Protein AF-A0A7G5BSY9-F1 (afdb_monomer)

Radius of gyration: 23.03 Å; Cα contacts (8 Å, |Δi|>4): 124; chains: 1; bounding box: 52×40×64 Å

Organism: NCBI:txid2598458

Structure (mmCIF, N/CA/C/O backbone):
data_AF-A0A7G5BSY9-F1
#
_entry.id   AF-A0A7G5BSY9-F1
#
loop_
_atom_site.group_PDB
_atom_site.id
_atom_site.type_symbol
_atom_site.label_atom_id
_atom_site.label_alt_id
_atom_site.label_comp_id
_atom_site.label_asym_id
_atom_site.label_entity_id
_atom_site.label_seq_id
_atom_site.pdbx_PDB_ins_code
_atom_site.Cartn_x
_atom_site.Cartn_y
_atom_site.Cartn_z
_atom_site.occupancy
_atom_site.B_iso_or_equiv
_atom_site.auth_seq_id
_atom_site.auth_comp_id
_atom_site.auth_asym_id
_atom_site.auth_atom_id
_atom_site.pdbx_PDB_model_num
ATOM 1 N N . MET A 1 1 ? -17.254 -11.087 19.917 1.00 84.56 1 MET A N 1
ATOM 2 C CA . MET A 1 1 ? -16.783 -9.689 20.040 1.00 84.56 1 MET A CA 1
ATOM 3 C C . MET A 1 1 ? -15.833 -9.320 18.902 1.00 84.56 1 MET A C 1
ATOM 5 O O . MET A 1 1 ? -16.217 -8.498 18.084 1.00 84.56 1 MET A O 1
ATOM 9 N N . ILE A 1 2 ? -14.676 -9.985 18.767 1.00 85.56 2 ILE A N 1
ATOM 10 C CA . ILE A 1 2 ? -13.695 -9.737 17.684 1.00 85.56 2 ILE A CA 1
ATOM 11 C C . ILE A 1 2 ? -14.328 -9.803 16.283 1.00 85.56 2 ILE A C 1
ATOM 13 O O . ILE A 1 2 ? -14.085 -8.939 15.451 1.00 85.56 2 ILE A O 1
ATOM 17 N N . SER A 1 3 ? -15.201 -10.782 16.027 1.00 85.69 3 SER A N 1
ATOM 18 C CA . SER A 1 3 ? -15.932 -10.899 14.755 1.00 85.69 3 SER A CA 1
ATOM 19 C C . SER A 1 3 ? -16.810 -9.682 14.439 1.00 85.69 3 SER A C 1
ATOM 21 O O . SER A 1 3 ? -16.845 -9.244 13.293 1.00 85.69 3 SER A O 1
ATOM 23 N N . LYS A 1 4 ? -17.477 -9.102 15.449 1.00 87.38 4 LYS A N 1
ATOM 24 C CA . LYS A 1 4 ? -18.284 -7.880 15.294 1.00 87.38 4 LYS A CA 1
ATOM 25 C C . LYS A 1 4 ? -17.398 -6.677 14.968 1.00 87.38 4 LYS A C 1
ATOM 27 O O . LYS A 1 4 ? -17.727 -5.906 14.078 1.00 87.38 4 LYS A O 1
ATOM 32 N N . ILE A 1 5 ? -16.256 -6.556 15.647 1.00 88.50 5 ILE A N 1
ATOM 33 C CA . ILE A 1 5 ? -15.259 -5.501 15.402 1.00 88.50 5 ILE A CA 1
ATOM 34 C C . ILE A 1 5 ? -14.701 -5.609 13.976 1.00 88.50 5 ILE A C 1
ATOM 36 O O . ILE A 1 5 ? -14.699 -4.627 13.243 1.00 88.50 5 ILE A O 1
ATOM 40 N N . LEU A 1 6 ? -14.305 -6.811 13.547 1.00 87.31 6 LEU A N 1
ATOM 41 C CA . LEU A 1 6 ? -13.844 -7.069 12.179 1.00 87.31 6 LEU A CA 1
ATOM 42 C C . LEU A 1 6 ? -14.922 -6.752 11.135 1.00 87.31 6 LEU A C 1
ATOM 44 O O . LEU A 1 6 ? -14.617 -6.180 10.089 1.00 87.31 6 LEU A O 1
ATOM 48 N N . TYR A 1 7 ? -16.177 -7.113 11.412 1.00 88.75 7 TYR A N 1
ATOM 49 C CA . TYR A 1 7 ? -17.300 -6.814 10.528 1.00 88.75 7 TYR A CA 1
ATOM 50 C C . TYR A 1 7 ? -17.521 -5.304 10.387 1.00 88.75 7 TYR A C 1
ATOM 52 O O . TYR A 1 7 ? -17.595 -4.806 9.264 1.00 88.75 7 TYR A O 1
ATOM 60 N N . PHE A 1 8 ? -17.564 -4.576 11.506 1.00 90.06 8 PHE A N 1
ATOM 61 C CA . PHE A 1 8 ? -17.674 -3.118 11.510 1.00 90.06 8 PHE A CA 1
ATOM 62 C C . PHE A 1 8 ? -16.514 -2.477 10.749 1.00 90.06 8 PHE A C 1
ATOM 64 O O . PHE A 1 8 ? -16.745 -1.692 9.832 1.00 90.06 8 PHE A O 1
ATOM 71 N N . TYR A 1 9 ? -15.277 -2.885 11.044 1.00 89.06 9 TYR A N 1
ATOM 72 C CA . TYR A 1 9 ? -14.097 -2.377 10.355 1.00 89.06 9 TYR A CA 1
ATOM 73 C C . TYR A 1 9 ? -14.224 -2.553 8.838 1.00 89.06 9 TYR A C 1
ATOM 75 O O . TYR A 1 9 ? -14.090 -1.593 8.085 1.00 89.06 9 TYR A O 1
ATOM 83 N N . ARG A 1 10 ? -14.550 -3.764 8.370 1.00 83.88 10 ARG A N 1
ATOM 84 C CA . ARG A 1 10 ? -14.678 -4.052 6.934 1.00 83.88 10 ARG A CA 1
ATOM 85 C C . ARG A 1 10 ? -15.789 -3.237 6.271 1.00 83.88 10 ARG A C 1
ATOM 87 O O . ARG A 1 10 ? -15.640 -2.833 5.119 1.00 83.88 10 ARG A O 1
ATOM 94 N N . LYS A 1 11 ? -16.904 -3.034 6.973 1.00 86.88 11 LYS A N 1
ATOM 95 C CA . LYS A 1 11 ? -18.103 -2.395 6.425 1.00 86.88 11 LYS A CA 1
ATOM 96 C C . LYS A 1 11 ? -18.041 -0.871 6.446 1.00 86.88 11 LYS A C 1
ATOM 98 O O . LYS A 1 11 ? -18.575 -0.268 5.522 1.00 86.88 11 LYS A O 1
ATOM 103 N N . GLU A 1 12 ? -17.405 -0.280 7.455 1.00 86.94 12 GLU A N 1
ATOM 104 C CA . GLU A 1 12 ? -17.467 1.160 7.739 1.00 86.94 12 GLU A CA 1
ATOM 105 C C . GLU A 1 12 ? -16.099 1.853 7.653 1.00 86.94 12 GLU A C 1
ATOM 107 O O . GLU A 1 12 ? -16.016 2.959 7.129 1.00 86.94 12 GLU A O 1
ATOM 112 N N . LEU A 1 13 ? -15.016 1.214 8.1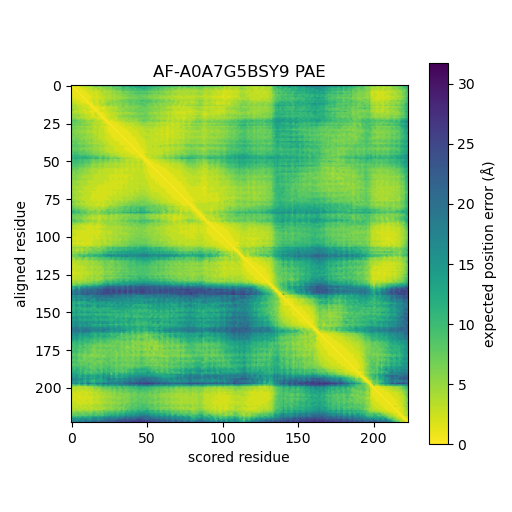16 1.00 88.38 13 LEU A N 1
ATOM 113 C CA . LEU A 1 13 ? -13.681 1.834 8.223 1.00 88.38 13 LEU A CA 1
ATOM 114 C C . LEU A 1 13 ? -12.670 1.357 7.171 1.00 88.38 13 LEU A C 1
ATOM 116 O O . LEU A 1 13 ? -11.567 1.898 7.073 1.00 88.38 13 LEU A O 1
ATOM 120 N N . GLY A 1 14 ? -13.010 0.347 6.374 1.00 84.50 14 GLY A N 1
ATOM 121 C CA . GLY A 1 14 ? -12.130 -0.176 5.335 1.00 84.50 14 GLY A CA 1
ATOM 122 C C . GLY A 1 14 ? -11.804 0.894 4.292 1.00 84.50 14 GLY A C 1
ATOM 123 O O . GLY A 1 14 ? -12.700 1.586 3.803 1.00 84.50 14 GLY A O 1
ATOM 124 N N . ASN A 1 15 ? -10.531 0.996 3.905 1.00 85.00 15 ASN A N 1
ATOM 125 C CA . ASN A 1 15 ? -10.075 1.930 2.868 1.00 85.00 15 ASN A CA 1
ATOM 126 C C . ASN A 1 15 ? -10.836 1.716 1.551 1.00 85.00 15 ASN A C 1
ATOM 128 O O . ASN A 1 15 ? -11.245 2.680 0.897 1.00 85.00 15 ASN A O 1
ATOM 132 N N . TYR A 1 16 ? -11.144 0.460 1.220 1.00 81.94 16 TYR A N 1
ATOM 133 C CA . TYR A 1 16 ? -12.024 0.134 0.110 1.00 81.94 16 TYR A CA 1
ATOM 134 C C . TYR A 1 16 ? -13.394 0.787 0.220 1.00 81.94 16 TYR A C 1
ATOM 136 O O . TYR A 1 16 ? -13.854 1.413 -0.732 1.00 81.94 16 TYR A O 1
ATOM 144 N N . LYS A 1 17 ? -14.064 0.686 1.370 1.00 85.12 17 LYS A N 1
ATOM 145 C CA . LYS A 1 17 ? -15.385 1.296 1.526 1.00 85.12 17 LYS A CA 1
ATOM 146 C C . LYS A 1 17 ? -15.297 2.818 1.451 1.00 85.12 17 LYS A C 1
ATOM 148 O O . LYS A 1 17 ? -16.087 3.432 0.735 1.00 85.12 17 LYS A O 1
ATOM 153 N N . LEU A 1 18 ? -14.347 3.412 2.166 1.00 86.31 18 LEU A N 1
ATOM 154 C CA . LEU A 1 18 ? -14.247 4.860 2.307 1.00 86.31 18 LEU A CA 1
ATOM 155 C C . LEU A 1 18 ? -13.852 5.542 0.988 1.00 86.31 18 LEU A C 1
ATOM 157 O O . LEU A 1 18 ? -14.461 6.558 0.631 1.00 86.31 18 LEU A O 1
ATOM 161 N N . VAL A 1 19 ? -12.909 4.949 0.246 1.00 87.69 19 VAL A N 1
ATOM 162 C CA . VAL A 1 19 ? -12.271 5.560 -0.930 1.00 87.69 19 VAL A CA 1
ATOM 163 C C . VAL A 1 19 ? -12.415 4.702 -2.188 1.00 87.69 19 VAL A C 1
ATOM 165 O O . VAL A 1 19 ? -13.075 5.137 -3.134 1.00 87.69 19 VAL A O 1
ATOM 168 N N . PHE A 1 20 ? -11.854 3.485 -2.229 1.00 83.12 20 PHE A N 1
ATOM 169 C CA . PHE A 1 20 ? -11.723 2.744 -3.501 1.00 83.12 20 PHE A CA 1
ATOM 170 C C . PHE A 1 20 ? -13.060 2.359 -4.148 1.00 83.12 20 PHE A C 1
ATOM 172 O O . PHE A 1 20 ? -13.183 2.350 -5.372 1.00 83.12 20 PHE A O 1
ATOM 179 N N . SER A 1 21 ? -14.104 2.134 -3.350 1.00 84.19 21 SER A N 1
ATOM 180 C CA . SER A 1 21 ? -15.453 1.835 -3.835 1.00 84.19 21 SER A CA 1
ATOM 181 C C . SER A 1 21 ? -16.062 2.977 -4.657 1.00 84.19 21 SER A C 1
ATOM 183 O O . SER A 1 21 ? -16.960 2.726 -5.460 1.00 84.19 21 SER A O 1
ATOM 185 N N . LYS A 1 22 ? -15.544 4.203 -4.498 1.00 87.81 22 LYS A N 1
ATOM 186 C CA . LYS A 1 22 ? -15.994 5.425 -5.175 1.00 87.81 22 LYS A CA 1
ATOM 187 C C . LYS A 1 22 ? -15.101 5.830 -6.357 1.00 87.81 22 LYS A C 1
ATOM 189 O O . LYS A 1 22 ? -15.502 6.687 -7.137 1.00 87.81 22 LYS A O 1
ATOM 194 N N . ILE A 1 23 ? -13.930 5.204 -6.530 1.00 87.12 23 ILE A N 1
ATOM 195 C CA . ILE A 1 23 ? -13.005 5.430 -7.664 1.00 87.12 23 ILE A CA 1
ATOM 196 C C . ILE A 1 23 ? -12.848 4.214 -8.581 1.00 87.12 23 ILE A C 1
ATOM 198 O O . ILE A 1 23 ? -11.869 4.131 -9.315 1.00 87.12 23 ILE A O 1
ATOM 202 N N . LYS A 1 24 ? -13.805 3.277 -8.583 1.00 82.69 24 LYS A N 1
ATOM 203 C CA . LYS A 1 24 ? -13.698 2.004 -9.324 1.00 82.69 24 LYS A CA 1
ATOM 204 C C . LYS A 1 24 ? -13.258 2.165 -10.786 1.00 82.69 24 LYS A C 1
ATOM 206 O O . LYS A 1 24 ? -12.380 1.435 -11.229 1.00 82.69 24 LYS A O 1
ATOM 211 N N . TYR A 1 25 ? -13.820 3.134 -11.511 1.00 85.19 25 TYR A N 1
ATOM 212 C CA . TYR A 1 25 ? -13.476 3.376 -12.918 1.00 85.19 25 TYR A CA 1
ATOM 213 C C . TYR A 1 25 ? -12.059 3.921 -13.103 1.00 85.19 25 TYR A C 1
ATOM 215 O O . TYR A 1 25 ? -11.310 3.403 -13.920 1.00 85.19 25 TYR A O 1
ATOM 223 N N . TRP A 1 26 ? -11.669 4.922 -12.309 1.00 85.81 26 TRP A N 1
ATOM 224 C CA . TRP A 1 26 ? -10.308 5.472 -12.324 1.00 85.81 26 TRP A CA 1
ATOM 225 C C . TRP A 1 26 ? -9.274 4.409 -11.964 1.00 85.81 26 TRP A C 1
ATOM 227 O O . TRP A 1 26 ? -8.196 4.357 -12.544 1.00 85.81 26 TRP A O 1
ATOM 237 N N . TRP A 1 27 ? -9.641 3.526 -11.041 1.00 78.94 27 TRP A N 1
ATOM 238 C CA . TRP A 1 27 ? -8.820 2.407 -10.624 1.00 78.94 27 TRP A CA 1
ATOM 239 C C . TRP A 1 27 ? -8.644 1.354 -11.728 1.00 78.94 27 TRP A 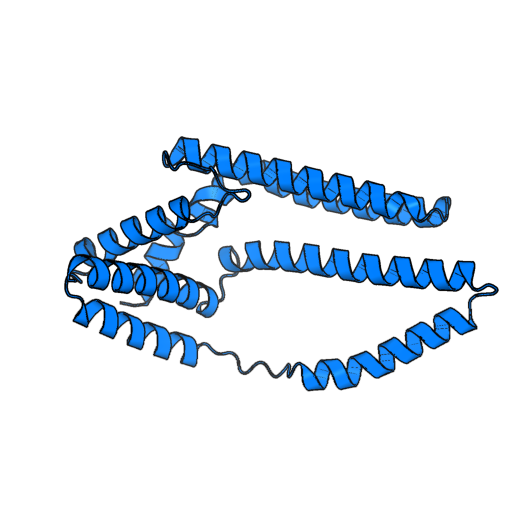C 1
ATOM 241 O O . TRP A 1 27 ? -7.528 0.936 -12.021 1.00 78.94 27 TRP A O 1
ATOM 251 N N . PHE A 1 28 ? -9.734 0.943 -12.380 1.00 82.06 28 PHE A N 1
ATOM 252 C CA . PHE A 1 28 ? -9.656 0.008 -13.502 1.00 82.06 28 PHE A CA 1
ATOM 253 C C . PHE A 1 28 ? -8.891 0.611 -14.686 1.00 82.06 28 PHE A C 1
ATOM 255 O O . PHE A 1 28 ? -8.059 -0.060 -15.290 1.00 82.06 28 PHE A O 1
ATOM 262 N N . SER A 1 29 ? -9.112 1.901 -14.959 1.00 85.88 29 SER A N 1
ATOM 263 C CA . SER A 1 29 ? -8.367 2.651 -15.969 1.00 85.88 29 SER A CA 1
ATOM 264 C C . SER A 1 29 ? -6.873 2.677 -15.670 1.00 85.88 29 SER A C 1
ATOM 266 O O . SER A 1 29 ? -6.089 2.532 -16.596 1.00 85.88 29 SER A O 1
ATOM 268 N N . PHE A 1 30 ? -6.475 2.836 -14.405 1.00 86.50 30 PHE A N 1
ATOM 269 C CA . PHE A 1 30 ? -5.070 2.781 -14.013 1.00 86.50 30 PHE A CA 1
ATOM 270 C C . PHE A 1 30 ? -4.442 1.425 -14.323 1.00 86.50 30 PHE A C 1
ATOM 272 O O . PHE A 1 30 ? -3.413 1.378 -14.982 1.00 86.50 30 PHE A O 1
ATOM 279 N N . ILE A 1 31 ? -5.087 0.326 -13.916 1.00 83.94 31 ILE A N 1
ATOM 280 C CA . ILE A 1 31 ? -4.573 -1.026 -14.186 1.00 83.94 31 ILE A CA 1
ATOM 281 C C . ILE A 1 31 ? -4.445 -1.264 -15.692 1.00 83.94 31 ILE A C 1
ATOM 283 O O . ILE A 1 31 ? -3.410 -1.741 -16.153 1.00 83.94 31 ILE A O 1
ATOM 287 N N . LEU A 1 32 ? -5.489 -0.932 -16.456 1.00 85.50 32 LEU A N 1
ATOM 288 C CA . LEU A 1 32 ? -5.497 -1.140 -17.900 1.00 85.50 32 LEU A CA 1
ATOM 289 C C . LEU A 1 32 ? -4.409 -0.311 -18.586 1.00 85.50 32 LEU A C 1
ATOM 291 O O . LEU A 1 32 ? -3.679 -0.831 -19.424 1.00 85.50 32 LEU A O 1
ATOM 295 N N . PHE A 1 33 ? -4.277 0.959 -18.209 1.00 88.44 33 PHE A N 1
ATOM 296 C CA . PHE A 1 33 ? -3.290 1.856 -18.792 1.00 88.44 33 PHE A CA 1
ATOM 297 C C . PHE A 1 33 ? -1.863 1.442 -18.420 1.00 88.44 33 PHE A C 1
ATOM 299 O O . PHE A 1 33 ? -1.026 1.339 -19.307 1.00 88.44 33 PHE A O 1
ATOM 306 N N . SER A 1 34 ? -1.614 1.065 -17.161 1.00 85.62 34 SER A N 1
ATOM 307 C CA . SER A 1 34 ? -0.331 0.495 -16.730 1.00 85.62 34 SER A CA 1
ATOM 308 C C . SER A 1 34 ? 0.036 -0.770 -17.517 1.00 85.62 34 SER A C 1
ATOM 310 O O . SER A 1 34 ? 1.198 -0.966 -17.854 1.00 85.62 34 SER A O 1
ATOM 312 N N . LEU A 1 35 ? -0.937 -1.629 -17.848 1.00 84.56 35 LEU A N 1
ATOM 313 C CA . LEU A 1 35 ? -0.695 -2.828 -18.657 1.00 84.56 35 LEU A CA 1
ATOM 314 C C . LEU A 1 35 ? -0.342 -2.468 -20.105 1.00 84.56 35 LEU A C 1
ATOM 316 O O . LEU A 1 35 ? 0.620 -3.005 -20.651 1.00 84.56 35 LEU A O 1
ATOM 320 N N . VAL A 1 3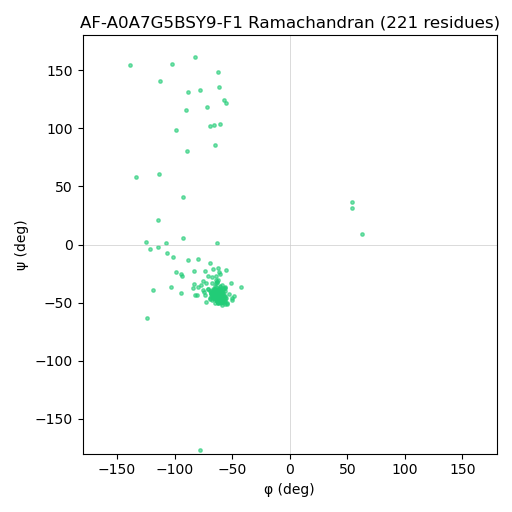6 ? -1.087 -1.541 -20.714 1.00 88.06 36 VAL A N 1
ATOM 321 C CA . VAL A 1 36 ? -0.824 -1.057 -22.079 1.00 88.06 36 VAL A CA 1
ATOM 322 C C . VAL A 1 36 ? 0.548 -0.395 -22.173 1.00 88.06 36 VAL A C 1
ATOM 324 O O . VAL A 1 36 ? 1.295 -0.685 -23.103 1.00 88.06 36 VAL A O 1
ATOM 327 N N . GLU A 1 37 ? 0.912 0.442 -21.203 1.00 88.00 37 GLU A N 1
ATOM 328 C CA . GLU A 1 37 ? 2.245 1.041 -21.124 1.00 88.00 37 GLU A CA 1
ATOM 329 C C . GLU A 1 37 ? 3.341 -0.011 -21.037 1.00 88.00 37 GLU A C 1
ATOM 331 O O . GLU A 1 37 ? 4.371 0.127 -21.690 1.00 88.00 37 GLU A O 1
ATOM 336 N N . TRP A 1 38 ? 3.117 -1.075 -20.266 1.00 83.38 38 TRP A N 1
ATOM 337 C CA . TRP A 1 38 ? 4.096 -2.142 -20.103 1.00 83.38 38 TRP A CA 1
ATOM 338 C C . TRP A 1 38 ? 4.310 -2.921 -21.402 1.00 83.38 38 TRP A C 1
ATOM 340 O O . TRP A 1 38 ? 5.444 -3.147 -21.818 1.00 83.38 38 TRP A O 1
ATOM 350 N N . VAL A 1 39 ? 3.223 -3.287 -22.084 1.00 85.12 39 VAL A N 1
ATOM 351 C CA . VAL A 1 39 ? 3.290 -3.970 -23.384 1.00 85.12 39 VAL A CA 1
ATOM 352 C C . VAL A 1 39 ? 3.924 -3.063 -24.440 1.00 85.12 39 VAL A C 1
ATOM 354 O O . VAL A 1 39 ? 4.825 -3.493 -25.160 1.00 85.12 39 VAL A O 1
ATOM 357 N N . GLY A 1 40 ? 3.510 -1.794 -24.496 1.00 87.06 40 GLY A N 1
ATOM 358 C CA . GLY A 1 40 ? 4.078 -0.802 -25.406 1.00 87.06 40 GLY A CA 1
ATOM 359 C C . GLY A 1 40 ? 5.564 -0.564 -25.150 1.00 87.06 40 GLY A C 1
ATOM 360 O O . GLY A 1 40 ? 6.343 -0.456 -26.093 1.00 87.06 40 GLY A O 1
ATOM 361 N N . PHE A 1 41 ? 5.980 -0.558 -23.884 1.00 86.38 41 PHE A N 1
ATOM 362 C CA . PHE A 1 41 ? 7.381 -0.457 -23.504 1.00 86.38 41 PHE A CA 1
ATOM 363 C C . PHE A 1 41 ? 8.205 -1.640 -24.010 1.00 86.38 41 PHE A C 1
ATOM 365 O O . PHE A 1 41 ? 9.239 -1.423 -24.636 1.00 86.38 41 PHE A O 1
ATOM 372 N N . MET A 1 42 ? 7.755 -2.875 -23.764 1.00 83.38 42 MET A N 1
ATOM 373 C CA . MET A 1 42 ? 8.483 -4.071 -24.202 1.00 83.38 42 MET A CA 1
ATOM 374 C C . MET A 1 42 ? 8.653 -4.080 -25.723 1.00 83.38 42 MET A C 1
ATOM 376 O O . MET A 1 42 ? 9.755 -4.315 -26.214 1.00 83.38 42 MET A O 1
ATOM 380 N N . TYR A 1 43 ? 7.597 -3.713 -26.453 1.00 86.56 43 TYR A N 1
ATOM 381 C CA . TYR A 1 43 ? 7.638 -3.571 -27.907 1.00 86.56 43 TYR A CA 1
ATOM 382 C C . TYR A 1 43 ? 8.637 -2.495 -28.370 1.00 86.56 43 TYR A C 1
ATOM 384 O O . TYR A 1 43 ? 9.457 -2.735 -29.256 1.00 86.56 43 TYR A O 1
ATOM 392 N N . LEU A 1 44 ? 8.615 -1.305 -27.757 1.00 86.12 44 LEU A N 1
ATOM 393 C CA . LEU A 1 44 ? 9.542 -0.220 -28.100 1.00 86.12 44 LEU A CA 1
ATOM 394 C C . LEU A 1 44 ? 10.994 -0.565 -27.763 1.00 86.12 44 LEU A C 1
ATOM 396 O O . LEU A 1 44 ? 11.896 -0.199 -28.521 1.00 86.12 44 LEU A O 1
ATOM 400 N N . LEU A 1 45 ? 11.232 -1.254 -26.646 1.00 84.06 45 LEU A N 1
ATOM 401 C CA . LEU A 1 45 ? 12.564 -1.691 -26.240 1.00 84.06 45 LEU A CA 1
ATOM 402 C C . LEU A 1 45 ? 13.140 -2.703 -27.234 1.00 84.06 45 LEU A C 1
ATOM 404 O O . LEU A 1 45 ? 14.314 -2.593 -27.581 1.00 84.06 45 LEU A O 1
ATOM 408 N N . GLU A 1 46 ? 12.326 -3.650 -27.700 1.00 82.69 46 GLU A N 1
ATOM 409 C CA . GLU A 1 46 ? 12.717 -4.635 -28.710 1.00 82.69 46 GLU A CA 1
ATOM 410 C C . GLU A 1 46 ? 13.028 -3.966 -30.054 1.00 82.69 46 GLU A C 1
ATOM 412 O O . GLU A 1 46 ? 14.082 -4.214 -30.635 1.00 82.69 46 GLU A O 1
ATOM 417 N N . TYR A 1 47 ? 12.168 -3.051 -30.509 1.00 86.44 47 TYR A N 1
ATOM 418 C CA . TYR A 1 47 ? 12.310 -2.416 -31.821 1.00 86.44 47 TYR A CA 1
ATOM 419 C C . TYR A 1 47 ? 13.449 -1.386 -31.892 1.00 86.44 47 TYR A C 1
ATOM 421 O O . TYR A 1 47 ? 14.194 -1.332 -32.867 1.00 86.44 47 TYR A O 1
ATOM 429 N N . THR A 1 48 ? 13.585 -0.533 -30.874 1.00 86.62 48 THR A N 1
ATOM 430 C CA . THR A 1 48 ? 14.548 0.586 -30.899 1.00 86.62 48 THR A CA 1
ATOM 431 C C . THR A 1 48 ? 15.845 0.279 -30.166 1.00 86.62 48 THR A C 1
ATOM 433 O O . THR A 1 48 ? 16.860 0.940 -30.381 1.00 86.62 48 THR A O 1
ATOM 436 N N . GLY A 1 49 ? 15.807 -0.658 -29.219 1.00 82.06 49 GLY A N 1
ATOM 437 C CA . GLY A 1 49 ? 16.905 -0.910 -28.304 1.00 82.06 49 GLY A CA 1
ATOM 438 C C . GLY A 1 49 ? 17.262 0.257 -27.373 1.00 82.06 49 GLY A C 1
ATOM 439 O O . GLY A 1 49 ? 18.287 0.162 -26.693 1.00 82.06 49 GLY A O 1
ATOM 440 N N . ASN A 1 50 ? 16.473 1.334 -27.320 1.00 85.12 50 ASN A N 1
ATOM 441 C CA . ASN A 1 50 ? 16.808 2.532 -26.556 1.00 85.12 50 ASN A CA 1
ATOM 442 C C . ASN A 1 50 ? 16.261 2.456 -25.123 1.00 85.12 50 ASN A C 1
ATOM 444 O O . ASN A 1 50 ? 15.055 2.474 -24.887 1.00 85.12 50 ASN A O 1
ATOM 448 N N . ILE A 1 51 ? 17.160 2.432 -24.141 1.00 81.44 51 ILE A N 1
ATOM 449 C CA . ILE A 1 51 ? 16.793 2.374 -22.721 1.00 81.44 51 ILE A CA 1
ATOM 450 C C . ILE A 1 51 ? 16.136 3.659 -22.201 1.00 81.44 51 ILE A C 1
ATOM 452 O O . ILE A 1 51 ? 15.496 3.621 -21.156 1.00 81.44 51 ILE A O 1
ATOM 456 N N . MET A 1 52 ? 16.237 4.789 -22.911 1.00 84.75 52 MET A N 1
ATOM 457 C CA . MET A 1 52 ? 15.636 6.059 -22.479 1.00 84.75 52 MET A CA 1
ATOM 458 C C . MET A 1 52 ? 14.109 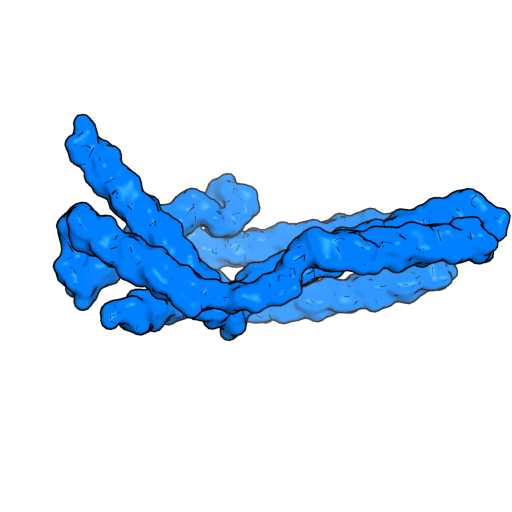5.974 -22.337 1.00 84.75 52 MET A C 1
ATOM 460 O O . MET A 1 52 ? 13.528 6.690 -21.522 1.00 84.75 52 MET A O 1
ATOM 464 N N . TYR A 1 53 ? 13.457 5.051 -23.053 1.00 85.31 53 TYR A N 1
ATOM 465 C CA . TYR A 1 53 ? 12.022 4.794 -22.906 1.00 85.31 53 TYR A CA 1
ATOM 466 C C . TYR A 1 53 ? 11.634 4.314 -21.497 1.00 85.31 53 TYR A C 1
ATOM 468 O O . TYR A 1 53 ? 10.505 4.556 -21.075 1.00 85.31 53 TYR A O 1
ATOM 476 N N . LEU A 1 54 ? 12.567 3.733 -20.728 1.00 79.94 54 LEU A N 1
ATOM 477 C CA . LEU A 1 54 ? 12.351 3.374 -19.321 1.00 79.94 54 LEU A CA 1
ATOM 478 C C . LEU A 1 54 ? 11.983 4.594 -18.475 1.00 79.94 54 LEU A C 1
ATOM 480 O O . LEU A 1 54 ? 11.056 4.538 -17.668 1.00 79.94 54 LEU A O 1
ATOM 484 N N . PHE A 1 55 ? 12.678 5.714 -18.683 1.00 83.81 55 PHE A N 1
ATOM 485 C CA . PHE A 1 55 ? 12.406 6.950 -17.953 1.00 83.81 55 PHE A CA 1
ATOM 486 C C . PHE A 1 55 ? 11.040 7.522 -18.319 1.00 83.81 55 PHE A C 1
ATOM 488 O O . PHE A 1 55 ? 10.322 7.985 -17.439 1.00 83.81 55 PHE A O 1
ATOM 495 N N . ILE A 1 56 ? 10.654 7.439 -19.594 1.00 88.81 56 ILE A N 1
ATOM 496 C CA . ILE A 1 56 ? 9.342 7.903 -20.060 1.00 88.81 56 ILE A CA 1
ATOM 497 C C . ILE A 1 56 ? 8.230 7.098 -19.381 1.00 88.81 56 ILE A C 1
ATOM 499 O O . ILE A 1 56 ? 7.338 7.687 -18.777 1.00 88.81 56 ILE A O 1
ATOM 503 N N . VAL A 1 57 ? 8.316 5.766 -19.403 1.00 87.25 57 VAL A N 1
ATOM 504 C CA . VAL A 1 57 ? 7.337 4.880 -18.746 1.00 87.25 57 VAL A CA 1
ATOM 505 C C . VAL A 1 57 ? 7.286 5.140 -17.245 1.00 87.25 57 VAL A C 1
ATOM 507 O O . VAL A 1 57 ? 6.209 5.235 -16.665 1.00 87.25 57 VAL A O 1
ATOM 510 N N . PHE A 1 58 ? 8.442 5.314 -16.606 1.00 84.31 58 PHE A N 1
ATOM 511 C CA . PHE A 1 58 ? 8.509 5.621 -15.183 1.00 84.31 58 PHE A CA 1
ATOM 512 C C . PHE A 1 58 ? 7.828 6.955 -14.837 1.00 84.31 58 PHE A C 1
ATOM 514 O O . PHE A 1 58 ? 7.057 7.023 -13.879 1.00 84.31 58 PHE A O 1
ATOM 521 N N . ILE A 1 59 ? 8.058 8.003 -15.634 1.00 90.62 59 ILE A N 1
ATOM 522 C CA . ILE A 1 59 ? 7.413 9.312 -15.462 1.00 90.62 59 ILE A CA 1
ATOM 523 C C . ILE A 1 59 ? 5.897 9.199 -15.649 1.00 90.62 59 ILE A C 1
ATOM 525 O O . ILE A 1 59 ? 5.142 9.724 -14.827 1.00 90.62 59 ILE A O 1
ATOM 529 N N . LEU A 1 60 ? 5.440 8.497 -16.690 1.00 91.38 60 LEU A N 1
ATOM 530 C CA . LEU A 1 60 ? 4.011 8.294 -16.936 1.00 91.38 60 LEU A CA 1
ATOM 531 C C . LEU A 1 60 ? 3.343 7.515 -15.794 1.00 91.38 60 LEU A C 1
ATOM 533 O O . LEU A 1 60 ? 2.248 7.877 -15.354 1.00 91.38 60 LEU A O 1
ATOM 537 N N . TYR A 1 61 ? 4.030 6.511 -15.248 1.00 87.00 61 TYR A N 1
ATOM 538 C CA . TYR A 1 61 ? 3.555 5.740 -14.104 1.00 87.00 61 TYR A CA 1
ATOM 539 C C . TYR A 1 61 ? 3.431 6.599 -12.834 1.00 87.00 61 TYR A C 1
ATOM 541 O O . TYR A 1 61 ? 2.408 6.556 -12.145 1.00 87.00 61 TYR A O 1
ATOM 549 N N . ILE A 1 62 ? 4.425 7.451 -12.543 1.00 88.31 62 ILE A N 1
ATOM 550 C CA . ILE A 1 62 ? 4.336 8.429 -11.444 1.00 88.31 62 ILE A CA 1
ATOM 551 C C . ILE A 1 62 ? 3.134 9.354 -11.651 1.00 88.31 62 ILE A C 1
ATOM 553 O O . ILE A 1 62 ? 2.359 9.584 -10.720 1.00 88.31 62 ILE A O 1
ATOM 557 N N . PHE A 1 63 ? 2.950 9.864 -12.869 1.00 92.69 63 PHE A N 1
ATOM 558 C CA . PHE A 1 63 ? 1.855 10.775 -13.186 1.00 92.69 63 PHE A CA 1
ATOM 559 C C . PHE A 1 63 ? 0.484 10.133 -12.937 1.00 92.69 63 PHE A C 1
ATOM 561 O O . PHE A 1 63 ? -0.400 10.750 -12.340 1.00 92.69 63 PHE A O 1
ATOM 568 N N . GLN A 1 64 ? 0.317 8.863 -13.297 1.00 90.12 64 GLN A N 1
ATOM 569 C CA . GLN A 1 64 ? -0.900 8.111 -12.997 1.00 90.12 64 GLN A CA 1
ATOM 570 C C . GLN A 1 64 ? -1.156 7.943 -11.499 1.00 90.12 64 GLN A C 1
ATOM 572 O O . GLN A 1 64 ? -2.289 8.143 -11.047 1.00 90.12 64 GLN A O 1
ATOM 577 N N . ILE A 1 65 ? -0.123 7.608 -10.716 1.00 88.44 65 ILE A N 1
ATOM 578 C CA . ILE A 1 65 ? -0.240 7.510 -9.254 1.00 88.44 65 ILE A CA 1
ATOM 579 C C . ILE A 1 65 ? -0.731 8.844 -8.684 1.00 88.44 65 ILE A C 1
ATOM 581 O O . ILE A 1 65 ? -1.649 8.861 -7.859 1.00 88.44 65 ILE A O 1
ATOM 585 N N . LEU A 1 66 ? -0.178 9.965 -9.157 1.00 91.12 66 LEU A N 1
ATOM 586 C CA . LEU A 1 66 ? -0.600 11.303 -8.741 1.00 91.12 66 LEU A CA 1
ATOM 587 C C . LEU A 1 66 ? -2.063 11.587 -9.105 1.00 91.12 66 LEU A C 1
ATOM 589 O O . LEU A 1 66 ? -2.799 12.120 -8.271 1.00 91.12 66 LEU A O 1
ATOM 593 N N . ILE A 1 67 ? -2.522 11.191 -10.298 1.00 91.81 67 ILE A N 1
ATOM 594 C CA . ILE A 1 67 ? -3.930 11.332 -10.704 1.00 91.81 67 ILE A CA 1
ATOM 595 C C . ILE A 1 67 ? -4.850 10.567 -9.746 1.00 91.81 67 ILE A C 1
ATOM 597 O O . ILE A 1 67 ? -5.815 11.144 -9.235 1.00 91.81 67 ILE A O 1
ATOM 601 N N . ILE A 1 68 ? -4.563 9.290 -9.471 1.00 90.50 68 ILE A N 1
ATOM 602 C CA . ILE A 1 68 ? -5.386 8.476 -8.563 1.00 90.50 68 ILE A CA 1
ATOM 603 C C . ILE A 1 68 ? -5.384 9.067 -7.161 1.00 90.50 68 ILE A C 1
ATOM 605 O O . ILE A 1 68 ? -6.443 9.188 -6.547 1.00 90.50 68 ILE A O 1
ATOM 609 N N . ASN A 1 69 ? -4.214 9.464 -6.664 1.00 91.50 69 ASN A N 1
ATOM 610 C CA . ASN A 1 69 ? -4.068 10.068 -5.350 1.00 91.50 69 ASN A CA 1
ATOM 611 C C . ASN A 1 69 ? -4.894 11.358 -5.235 1.00 91.50 69 ASN A C 1
ATOM 613 O O . ASN A 1 69 ? -5.646 11.524 -4.278 1.00 91.50 69 ASN A O 1
ATOM 617 N N . ASN A 1 70 ? -4.860 12.227 -6.246 1.00 92.06 70 ASN A N 1
ATOM 618 C CA . ASN A 1 70 ? -5.671 13.445 -6.272 1.00 92.06 70 ASN A CA 1
ATOM 619 C C . ASN A 1 70 ? -7.176 13.140 -6.293 1.00 92.06 70 ASN A C 1
ATOM 621 O O . ASN A 1 70 ? -7.953 13.798 -5.597 1.00 92.06 70 ASN A O 1
ATOM 625 N N . LYS A 1 71 ? -7.611 12.113 -7.036 1.00 92.56 71 LYS A N 1
ATOM 626 C CA . LYS A 1 71 ? -9.013 11.663 -7.020 1.00 92.56 71 LYS A CA 1
ATOM 627 C C . LYS A 1 71 ? -9.416 11.092 -5.660 1.00 92.56 71 LYS A C 1
ATOM 629 O O . LYS A 1 71 ? -10.514 11.387 -5.187 1.00 92.56 71 LYS A O 1
ATOM 634 N N . ALA A 1 72 ? -8.536 10.327 -5.016 1.00 91.12 72 ALA A N 1
ATOM 635 C CA . ALA A 1 72 ? -8.747 9.810 -3.669 1.00 91.12 72 ALA A CA 1
ATOM 636 C C . ALA A 1 72 ? -8.897 10.953 -2.653 1.00 91.12 72 ALA A C 1
ATOM 638 O O . ALA A 1 72 ? -9.910 11.003 -1.954 1.00 91.12 72 ALA A O 1
ATOM 639 N N . LYS A 1 73 ? -7.980 11.932 -2.653 1.00 92.00 73 LYS A N 1
ATOM 640 C CA . LYS A 1 73 ? -8.068 13.141 -1.812 1.00 92.00 73 LYS A CA 1
ATOM 641 C C . LYS A 1 73 ? -9.377 13.895 -2.021 1.00 92.00 73 LYS A C 1
ATOM 643 O O . LYS A 1 73 ? -10.048 14.248 -1.054 1.00 92.00 73 LYS A O 1
ATOM 648 N N . ALA A 1 74 ? -9.783 14.103 -3.275 1.00 92.00 74 ALA A N 1
ATOM 649 C CA . ALA A 1 74 ? -11.034 14.788 -3.591 1.00 92.00 74 ALA A CA 1
ATOM 650 C C . ALA A 1 74 ? -12.258 14.057 -3.012 1.00 92.00 74 ALA A C 1
ATOM 652 O O . ALA A 1 74 ? -13.179 14.692 -2.502 1.00 92.00 74 ALA A O 1
ATOM 653 N N . ILE A 1 75 ? -12.265 12.722 -3.043 1.00 92.50 75 ILE A N 1
ATOM 654 C CA . ILE A 1 75 ? -13.336 11.897 -2.470 1.00 92.50 75 ILE A CA 1
ATOM 655 C C . ILE A 1 75 ? -13.341 11.920 -0.949 1.00 92.50 75 ILE A C 1
ATOM 657 O O . ILE A 1 75 ? -14.426 11.935 -0.360 1.00 92.50 75 ILE A O 1
ATOM 661 N N . VAL A 1 76 ? -12.164 11.927 -0.329 1.00 91.94 76 VAL A N 1
ATOM 662 C CA . VAL A 1 76 ? -12.029 12.032 1.123 1.00 91.94 76 VAL A CA 1
ATOM 663 C C . VAL A 1 76 ? -12.553 13.389 1.596 1.00 91.94 76 VAL A C 1
ATOM 665 O O . VAL A 1 76 ? -13.456 13.439 2.431 1.00 91.94 76 VAL A O 1
ATOM 668 N N . LYS A 1 77 ? -12.095 14.476 0.966 1.00 92.81 77 LYS A N 1
ATOM 669 C CA . LYS A 1 77 ? -12.548 15.839 1.264 1.00 92.81 77 LYS A CA 1
ATOM 670 C C . LYS A 1 77 ? -14.050 16.010 1.025 1.00 92.81 77 LYS A C 1
ATOM 672 O O . LYS A 1 77 ? -14.750 16.510 1.893 1.00 92.81 77 LYS A O 1
ATOM 677 N N . LYS A 1 78 ? -14.578 15.543 -0.112 1.00 93.31 78 LYS A N 1
ATOM 678 C CA . LYS A 1 78 ? -15.999 15.718 -0.465 1.00 93.31 78 LYS A CA 1
ATOM 679 C C . LYS A 1 78 ? -16.958 14.945 0.444 1.00 93.31 78 LYS A C 1
ATOM 681 O O . LYS A 1 78 ? -18.022 15.457 0.759 1.00 93.31 78 LYS A O 1
ATOM 686 N N . ASN A 1 79 ? -16.629 13.704 0.811 1.00 91.81 79 ASN A N 1
ATOM 687 C CA . ASN A 1 79 ? -17.578 12.845 1.533 1.00 91.81 79 ASN A CA 1
ATOM 688 C C . ASN A 1 79 ? -17.429 12.896 3.050 1.00 91.81 79 ASN A C 1
ATOM 690 O O . ASN A 1 79 ? -18.384 12.572 3.748 1.00 91.81 79 ASN A O 1
ATOM 694 N N . PHE A 1 80 ? -16.238 13.225 3.547 1.00 89.38 80 PHE A N 1
ATOM 695 C CA . PHE A 1 80 ? -15.940 13.179 4.977 1.00 89.38 80 PHE A CA 1
ATOM 696 C C . PHE A 1 80 ? -15.487 14.532 5.531 1.00 89.38 80 PHE A C 1
ATOM 698 O O . PHE A 1 80 ? -15.286 14.641 6.733 1.00 89.38 80 PHE A O 1
ATOM 705 N N . ASN A 1 81 ? -15.342 15.555 4.679 1.00 90.88 81 ASN A N 1
ATOM 706 C CA . ASN A 1 81 ? -14.879 16.892 5.057 1.00 90.88 81 ASN A CA 1
ATOM 707 C C . ASN A 1 81 ? -13.531 16.891 5.807 1.00 90.88 81 ASN A C 1
ATOM 709 O O . ASN A 1 81 ? -13.281 17.736 6.660 1.00 90.88 81 ASN A O 1
ATOM 713 N N . ILE A 1 82 ? -12.665 15.921 5.495 1.00 89.56 82 ILE A N 1
ATOM 714 C CA . ILE A 1 82 ? -11.345 15.780 6.117 1.00 89.56 82 ILE A CA 1
ATOM 715 C C . ILE A 1 82 ? -10.343 16.621 5.308 1.00 89.56 82 ILE A C 1
ATOM 717 O O . ILE A 1 82 ? -10.324 16.497 4.075 1.00 89.56 82 ILE A O 1
ATOM 721 N N . PRO A 1 83 ? -9.508 17.457 5.954 1.00 87.94 83 PRO A N 1
ATOM 722 C CA . PRO A 1 83 ? -8.422 18.166 5.279 1.00 87.94 83 PRO A CA 1
ATOM 723 C C . PRO A 1 83 ? -7.408 17.175 4.685 1.00 87.94 83 PRO A C 1
ATOM 725 O O . PRO A 1 83 ? -7.242 16.056 5.172 1.00 87.94 83 PRO A O 1
ATOM 728 N N . GLN A 1 84 ? -6.781 17.541 3.568 1.00 88.44 84 GLN A N 1
ATOM 729 C CA . GLN A 1 84 ? -5.933 16.646 2.765 1.00 88.44 84 GLN A CA 1
ATOM 730 C C . GLN A 1 84 ? -4.626 17.350 2.402 1.00 88.44 84 GLN A C 1
ATOM 732 O O . GLN A 1 84 ? -4.299 17.515 1.225 1.00 88.44 84 GLN A O 1
ATOM 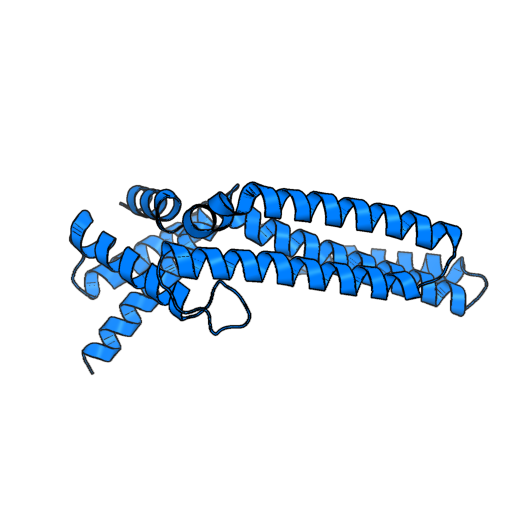737 N N . ASP A 1 85 ? -3.910 17.774 3.438 1.00 84.38 85 ASP A N 1
ATOM 738 C CA . ASP A 1 85 ? -2.740 18.648 3.312 1.00 84.38 85 ASP A CA 1
ATOM 739 C C . ASP A 1 85 ? -1.442 17.847 3.101 1.00 84.38 85 ASP A C 1
ATOM 741 O O . ASP A 1 85 ? -0.419 18.378 2.678 1.00 84.38 85 ASP A O 1
ATOM 745 N N . GLU A 1 86 ? -1.495 16.533 3.326 1.00 88.12 86 GLU A N 1
ATOM 746 C CA . GLU A 1 86 ? -0.374 15.615 3.134 1.00 88.12 86 GLU A CA 1
ATOM 747 C C . GLU A 1 86 ? -0.212 15.171 1.678 1.00 88.12 86 GLU A C 1
ATOM 749 O O . GLU A 1 86 ? -1.143 15.247 0.873 1.00 88.12 86 GLU A O 1
ATOM 754 N N . PHE A 1 87 ? 0.974 14.662 1.319 1.00 85.44 87 PHE A N 1
ATOM 755 C CA . PHE A 1 87 ? 1.274 14.219 -0.048 1.00 85.44 87 PHE A CA 1
ATOM 756 C C . PHE A 1 87 ? 0.357 13.076 -0.507 1.00 85.44 87 PHE A C 1
ATOM 758 O O . PHE A 1 87 ? -0.151 13.122 -1.629 1.00 85.44 87 PHE A O 1
ATOM 765 N N . MET A 1 88 ? 0.067 12.110 0.365 1.00 86.62 88 MET A N 1
ATOM 766 C CA . MET A 1 88 ? -0.846 10.993 0.101 1.00 86.62 88 MET A CA 1
ATOM 767 C C . MET A 1 88 ? -2.213 11.213 0.758 1.00 86.62 88 MET A C 1
ATOM 769 O O . MET A 1 88 ? -2.329 11.915 1.755 1.00 86.62 88 MET A O 1
ATOM 773 N N . TRP A 1 89 ? -3.260 10.589 0.218 1.00 84.75 89 TRP A N 1
ATOM 774 C CA . TRP A 1 89 ? -4.629 10.695 0.747 1.00 84.75 89 TRP A CA 1
ATOM 775 C C . TRP A 1 89 ? -4.832 10.067 2.148 1.00 84.75 89 TRP A C 1
ATOM 777 O O . TRP A 1 89 ? -5.784 10.401 2.850 1.00 84.75 89 TRP A O 1
ATOM 787 N N . GLY A 1 90 ? -3.957 9.145 2.561 1.00 82.06 90 GLY A N 1
ATOM 788 C CA . GLY A 1 90 ? -4.062 8.369 3.808 1.00 82.06 90 GLY A CA 1
ATOM 789 C C . GLY A 1 90 ? -3.343 8.983 5.013 1.00 82.06 90 GLY A C 1
ATOM 790 O O . GLY A 1 90 ? -2.668 8.257 5.736 1.00 82.06 90 GLY A O 1
ATOM 791 N N . GLY A 1 91 ? -3.434 10.302 5.184 1.00 86.81 91 GLY A N 1
ATOM 792 C CA . GLY A 1 91 ? -2.659 11.039 6.183 1.00 86.81 91 GLY A CA 1
ATOM 793 C C . GLY A 1 91 ? -3.154 10.964 7.632 1.00 86.81 91 GLY A C 1
ATOM 794 O O . GLY A 1 91 ? -4.158 10.323 7.947 1.00 86.81 91 GLY A O 1
ATOM 795 N N . SER A 1 92 ? -2.477 11.692 8.517 1.00 87.94 92 SER A N 1
ATOM 796 C CA . SER A 1 92 ? -2.772 11.833 9.951 1.00 87.94 92 SER A CA 1
ATOM 797 C C . SER A 1 92 ? -4.232 12.199 10.231 1.00 87.94 92 SER A C 1
ATOM 799 O O . SER A 1 92 ? -4.902 11.523 11.006 1.00 87.94 92 SER A O 1
ATOM 801 N N . SER A 1 93 ? -4.771 13.199 9.529 1.00 88.75 93 SER A N 1
ATOM 802 C CA . SER A 1 93 ? -6.170 13.631 9.676 1.00 88.75 93 SER A CA 1
ATOM 803 C C . SER A 1 93 ? -7.170 12.536 9.286 1.00 88.75 93 SER A C 1
ATOM 805 O O . SER A 1 93 ? -8.249 12.428 9.865 1.00 88.75 93 SER A O 1
ATOM 807 N N . TYR A 1 94 ? -6.810 11.692 8.317 1.00 90.00 94 TYR A N 1
ATOM 808 C CA . TYR A 1 94 ? -7.628 10.554 7.907 1.00 90.00 94 TYR A CA 1
ATOM 809 C C . TYR A 1 94 ? -7.564 9.407 8.926 1.00 90.00 94 TYR A C 1
ATOM 811 O O . TYR A 1 94 ? -8.590 8.789 9.216 1.00 90.00 94 TYR A O 1
ATOM 819 N N . ASN A 1 95 ? -6.389 9.149 9.507 1.00 89.19 95 ASN A N 1
ATOM 820 C CA . ASN A 1 95 ? -6.236 8.167 10.581 1.00 89.19 95 ASN A CA 1
ATOM 821 C C . ASN A 1 95 ? -6.998 8.595 11.836 1.00 89.19 95 ASN A C 1
ATOM 823 O O . ASN A 1 95 ? -7.773 7.800 12.357 1.00 89.19 95 ASN A O 1
ATOM 827 N N . LYS A 1 96 ? -6.907 9.872 12.220 1.00 90.19 96 LYS A N 1
ATOM 828 C CA . LYS A 1 96 ? -7.672 10.425 13.341 1.00 90.19 96 LYS A CA 1
ATOM 829 C C . LYS A 1 96 ? -9.180 10.268 13.143 1.00 90.19 96 LYS A C 1
ATOM 831 O O . LYS A 1 96 ? -9.871 9.761 14.017 1.00 90.19 96 LYS A O 1
ATOM 836 N N . PHE A 1 97 ? -9.692 10.566 11.946 1.00 92.12 97 PHE A N 1
ATOM 837 C CA . PHE A 1 97 ? -11.100 10.311 11.620 1.00 92.12 97 PHE A CA 1
ATOM 838 C C . PHE A 1 97 ? -11.501 8.836 11.811 1.00 92.12 97 PHE A C 1
ATOM 840 O O . PHE A 1 97 ? -12.606 8.536 12.276 1.00 92.12 97 PHE A O 1
ATOM 847 N N . LYS A 1 98 ? -10.625 7.894 11.441 1.00 91.88 98 LYS A N 1
ATOM 848 C CA . LYS A 1 98 ? -10.875 6.465 11.653 1.00 91.88 98 LYS A CA 1
ATOM 849 C C . LYS A 1 98 ? -10.852 6.090 13.128 1.00 91.88 98 LYS A C 1
ATOM 851 O O . LYS A 1 98 ? -11.717 5.319 13.538 1.00 91.88 98 LYS A O 1
ATOM 856 N N . GLU A 1 99 ? -9.899 6.612 13.890 1.00 92.50 99 GLU A N 1
ATOM 857 C CA . GLU A 1 99 ? -9.793 6.417 15.338 1.00 92.50 99 GLU A CA 1
ATOM 858 C C . GLU A 1 99 ? -11.048 6.930 16.042 1.00 92.50 99 GLU A C 1
ATOM 860 O O . GLU A 1 99 ? -11.682 6.168 16.769 1.00 92.50 99 GLU A O 1
ATOM 865 N N . ASP A 1 100 ? -11.499 8.145 15.727 1.00 92.38 100 ASP A N 1
ATOM 866 C CA . ASP A 1 100 ? -12.714 8.743 16.288 1.00 92.38 100 ASP A CA 1
ATOM 867 C C . ASP A 1 100 ? -13.951 7.884 16.000 1.00 92.38 100 ASP A C 1
ATOM 869 O O . ASP A 1 100 ? -14.719 7.532 16.899 1.00 92.38 100 ASP A O 1
ATOM 873 N N . ARG A 1 101 ? -14.142 7.473 14.739 1.00 92.19 101 ARG A N 1
ATOM 874 C CA . ARG A 1 101 ? -15.269 6.608 14.346 1.00 92.19 101 ARG A CA 1
ATOM 875 C C . ARG A 1 101 ? -15.183 5.230 14.997 1.00 92.19 101 ARG A C 1
ATOM 877 O O . ARG A 1 101 ? -16.217 4.655 15.341 1.00 92.19 101 ARG A O 1
ATOM 884 N N . PHE A 1 102 ? -13.976 4.700 15.173 1.00 93.50 102 PHE A N 1
ATOM 885 C CA . PHE A 1 102 ? -13.758 3.429 15.847 1.00 93.50 102 PHE A CA 1
ATOM 886 C C . PHE A 1 102 ? -14.067 3.527 17.343 1.00 93.50 102 PHE A C 1
ATOM 888 O O . PHE A 1 102 ? -14.820 2.706 17.862 1.00 93.50 102 PHE A O 1
ATOM 895 N N . LYS A 1 103 ? -13.585 4.575 18.014 1.00 91.31 103 LYS A N 1
ATOM 896 C CA . LYS A 1 103 ? -13.861 4.895 19.419 1.00 91.31 103 LYS A CA 1
ATOM 897 C C . LYS A 1 103 ? -15.359 5.026 19.675 1.00 91.31 103 LYS A C 1
ATOM 899 O O . LYS A 1 103 ? -15.874 4.371 20.576 1.00 91.31 103 LYS A O 1
ATOM 904 N N . VAL A 1 104 ? -16.074 5.780 18.834 1.00 92.06 104 VAL A N 1
ATOM 905 C CA . VAL A 1 104 ? -17.540 5.921 18.907 1.00 92.06 104 VAL A CA 1
ATOM 906 C C . VAL A 1 104 ? -18.232 4.560 18.833 1.00 92.06 104 VAL A C 1
ATOM 908 O O . VAL A 1 104 ? -19.124 4.285 19.631 1.00 92.06 104 VAL A O 1
ATOM 911 N N . TYR A 1 105 ? -17.804 3.676 17.931 1.00 92.12 105 TYR A N 1
ATOM 912 C CA . TYR A 1 105 ? -18.352 2.322 17.844 1.00 92.12 105 TYR A CA 1
ATOM 913 C C . TYR A 1 105 ? -18.058 1.486 19.100 1.00 92.12 105 TYR A C 1
ATOM 915 O O . TYR A 1 105 ? -18.958 0.839 19.632 1.00 92.12 105 TYR A O 1
ATOM 923 N N . LEU A 1 106 ? -16.825 1.513 19.616 1.00 90.44 106 LEU A N 1
ATOM 924 C CA . LEU A 1 106 ? -16.462 0.770 20.828 1.00 90.44 106 LEU A CA 1
ATOM 925 C C . LEU A 1 106 ? -17.261 1.243 22.055 1.00 90.44 106 LEU A C 1
ATOM 927 O O . LEU A 1 106 ? -17.715 0.416 22.848 1.00 90.44 106 LEU A O 1
ATOM 931 N N . VAL A 1 107 ? -17.465 2.554 22.193 1.00 90.00 107 VAL A N 1
ATOM 932 C CA . VAL A 1 107 ? -18.208 3.151 23.310 1.00 90.00 107 VAL A CA 1
ATOM 933 C C . VAL A 1 107 ? -19.706 2.880 23.180 1.00 90.00 107 VAL A C 1
ATOM 935 O O . VAL A 1 107 ? -20.312 2.394 24.133 1.00 90.00 107 VAL A O 1
ATOM 938 N N . ASN A 1 108 ? -20.299 3.141 22.015 1.00 89.31 108 ASN A N 1
ATOM 939 C CA . ASN A 1 108 ? -21.754 3.116 21.857 1.00 89.31 108 ASN A CA 1
ATOM 940 C C . ASN A 1 108 ? -22.304 1.700 21.643 1.00 89.31 108 ASN A C 1
ATOM 942 O O . ASN A 1 108 ? -23.297 1.335 22.261 1.00 89.31 108 ASN A O 1
ATOM 946 N N . GLU A 1 109 ? -21.655 0.887 20.806 1.00 88.31 109 GLU A N 1
ATOM 947 C CA . GLU A 1 109 ? -22.173 -0.436 20.417 1.00 88.31 109 GLU A CA 1
ATOM 948 C C . GLU A 1 109 ? -21.645 -1.568 21.305 1.00 88.31 109 GLU A C 1
ATOM 950 O O . GLU A 1 109 ? -22.279 -2.616 21.440 1.00 88.31 109 GLU A O 1
ATOM 955 N N . LEU A 1 110 ? -20.458 -1.392 21.895 1.00 85.88 110 LEU A N 1
ATOM 956 C CA . LEU A 1 110 ? -19.815 -2.407 22.738 1.00 85.88 110 LEU A CA 1
ATOM 957 C C . LEU A 1 110 ? -19.681 -1.987 24.208 1.00 85.88 110 LEU A C 1
ATOM 959 O O . LEU A 1 110 ? -19.203 -2.786 25.016 1.00 85.88 110 LEU A O 1
ATOM 963 N N . SER A 1 111 ? -20.108 -0.771 24.569 1.00 86.56 111 SER A N 1
ATOM 964 C CA . SER A 1 111 ? -20.066 -0.244 25.944 1.00 86.56 111 SER A CA 1
ATOM 965 C C . SER A 1 111 ? -18.665 -0.306 26.579 1.00 86.56 111 SER A C 1
ATOM 967 O O . SER A 1 111 ? -18.490 -0.581 27.776 1.00 86.56 111 SER A O 1
ATOM 969 N N . ILE A 1 112 ? -17.638 -0.066 25.760 1.00 84.75 112 ILE A N 1
ATOM 970 C CA . ILE A 1 112 ? -16.230 0.006 26.156 1.00 84.75 112 ILE A CA 1
ATOM 971 C C . ILE A 1 112 ? -15.861 1.479 26.312 1.00 84.75 112 ILE A C 1
ATOM 973 O O . ILE A 1 112 ? -15.585 2.160 25.334 1.00 84.75 112 ILE A O 1
ATOM 977 N N . ASN A 1 113 ? -15.871 1.974 27.547 1.00 83.06 113 ASN A N 1
ATOM 978 C CA . ASN A 1 113 ? -15.611 3.384 27.857 1.00 83.06 113 ASN A CA 1
ATOM 979 C C . ASN A 1 113 ? -14.472 3.605 28.867 1.00 83.06 113 ASN A C 1
ATOM 981 O O . ASN A 1 113 ? -14.212 4.741 29.245 1.00 83.06 113 ASN A O 1
ATOM 985 N N . LYS A 1 114 ? -13.806 2.536 29.321 1.00 84.56 114 LYS A N 1
ATOM 986 C CA . LYS A 1 114 ? -12.711 2.603 30.301 1.00 84.56 114 LYS A CA 1
ATOM 987 C C . LYS A 1 114 ? -11.390 2.208 29.656 1.00 84.56 114 LYS A C 1
ATOM 989 O O . LYS A 1 114 ? -11.357 1.221 28.918 1.00 84.56 114 LYS A O 1
ATOM 994 N N . LEU A 1 115 ? -10.313 2.908 30.017 1.00 86.06 115 LEU A N 1
ATOM 995 C CA . LEU A 1 115 ? -8.947 2.625 29.564 1.00 86.06 115 LEU A CA 1
ATOM 996 C C . LEU A 1 115 ? -8.562 1.152 29.739 1.00 86.06 115 LEU A C 1
ATOM 998 O O . LEU A 1 115 ? -8.074 0.524 28.803 1.00 86.06 115 LEU A O 1
ATOM 1002 N N . ASP A 1 116 ? -8.861 0.572 30.902 1.00 85.69 116 ASP A N 1
ATOM 1003 C CA . ASP A 1 116 ? -8.534 -0.828 31.193 1.00 85.69 116 ASP A CA 1
ATOM 1004 C C . ASP A 1 116 ? -9.216 -1.797 30.228 1.00 85.69 116 ASP A C 1
ATOM 1006 O O . ASP A 1 116 ? -8.626 -2.792 29.814 1.00 85.69 116 ASP A O 1
ATOM 1010 N N . LYS A 1 117 ? -10.446 -1.485 29.800 1.00 87.00 117 LYS A N 1
ATOM 1011 C CA . LYS A 1 117 ? -11.155 -2.307 28.817 1.00 87.00 117 LYS A CA 1
ATOM 1012 C C . LYS A 1 117 ? -10.558 -2.158 27.414 1.00 87.00 117 LYS A C 1
ATOM 1014 O O . LYS A 1 117 ? -10.552 -3.136 26.670 1.00 87.00 117 LYS A O 1
ATOM 1019 N N . PHE A 1 118 ? -10.046 -0.978 27.050 1.00 87.25 118 PHE A N 1
ATOM 1020 C CA . PHE A 1 118 ? -9.303 -0.806 25.796 1.00 87.25 118 PHE A CA 1
ATOM 1021 C C . PHE A 1 118 ? -8.000 -1.613 25.813 1.00 87.25 118 PHE A C 1
ATOM 1023 O O . PHE A 1 118 ? -7.739 -2.345 24.863 1.00 87.25 118 PHE A O 1
ATOM 1030 N N . LYS A 1 119 ? -7.240 -1.581 26.916 1.00 89.25 119 LYS A N 1
ATOM 1031 C CA . LYS A 1 119 ? -6.024 -2.398 27.088 1.00 89.25 119 LYS A CA 1
ATOM 1032 C C . LYS A 1 119 ? -6.320 -3.901 27.031 1.00 89.25 119 LYS A C 1
ATOM 1034 O O . LYS A 1 119 ? -5.652 -4.633 26.310 1.00 89.25 119 LYS A O 1
ATOM 1039 N N . GLN A 1 120 ? -7.377 -4.362 27.701 1.00 89.69 120 GLN A N 1
ATOM 1040 C CA . GLN A 1 120 ? -7.811 -5.762 27.613 1.00 89.69 120 GLN A CA 1
ATOM 1041 C C . GLN A 1 120 ? -8.193 -6.162 26.182 1.00 89.69 120 GLN A C 1
ATOM 1043 O O . GLN A 1 120 ? -7.863 -7.258 25.731 1.00 89.69 120 GLN A O 1
ATOM 1048 N N . LEU A 1 121 ? -8.879 -5.283 25.445 1.00 90.31 121 LEU A N 1
ATOM 1049 C CA . LEU A 1 121 ? -9.212 -5.535 24.046 1.00 90.31 121 LEU A CA 1
ATOM 1050 C C . LEU A 1 121 ? -7.955 -5.616 23.166 1.00 90.31 121 LEU A C 1
ATOM 1052 O O . LEU A 1 121 ? -7.904 -6.473 22.283 1.00 90.31 121 LEU A O 1
ATOM 1056 N N . HIS A 1 122 ? -6.950 -4.776 23.427 1.00 90.62 122 HIS A N 1
ATOM 1057 C CA . HIS A 1 122 ? -5.655 -4.793 22.737 1.00 90.62 122 HIS A CA 1
ATOM 1058 C C . HIS A 1 122 ? -4.960 -6.143 22.920 1.00 90.62 122 HIS A C 1
ATOM 1060 O O . HIS A 1 122 ? -4.653 -6.814 21.937 1.00 90.62 122 HIS A O 1
ATOM 1066 N N . GLU A 1 123 ? -4.865 -6.634 24.157 1.00 91.19 123 GLU A N 1
ATOM 1067 C CA . GLU A 1 123 ? -4.293 -7.956 24.438 1.00 91.19 123 GLU A CA 1
ATOM 1068 C C . GLU A 1 123 ? -5.051 -9.098 23.747 1.00 91.19 123 GLU A C 1
ATOM 1070 O O . GLU A 1 123 ? -4.445 -10.047 23.239 1.00 91.19 123 GLU A O 1
ATOM 1075 N N . ILE A 1 124 ? -6.385 -9.032 23.725 1.00 91.12 124 ILE A N 1
ATOM 1076 C CA . ILE A 1 124 ? -7.224 -10.035 23.059 1.00 91.12 124 ILE A CA 1
ATOM 1077 C C . ILE A 1 124 ? -6.957 -10.043 21.548 1.00 91.12 124 ILE A C 1
ATOM 1079 O O . ILE A 1 124 ? -6.848 -11.119 20.954 1.00 91.12 124 ILE A O 1
ATOM 1083 N N . ILE A 1 125 ? -6.848 -8.867 20.925 1.00 91.06 125 ILE A N 1
ATOM 1084 C CA . ILE A 1 125 ? -6.534 -8.735 19.499 1.00 91.06 125 ILE A CA 1
ATOM 1085 C C . ILE A 1 125 ? -5.132 -9.274 19.214 1.00 91.06 125 ILE A C 1
ATOM 1087 O O . ILE A 1 125 ? -4.979 -10.048 18.269 1.00 91.06 125 ILE A O 1
ATOM 1091 N N . ASN A 1 126 ? -4.149 -8.983 20.064 1.00 90.00 126 ASN A N 1
ATOM 1092 C CA . ASN A 1 126 ? -2.771 -9.445 19.883 1.00 90.00 126 ASN A CA 1
ATOM 1093 C C . ASN A 1 126 ? -2.652 -10.963 19.963 1.00 90.00 126 ASN A C 1
ATOM 1095 O O . ASN A 1 126 ? -2.071 -11.591 19.075 1.00 90.00 126 ASN A O 1
ATOM 1099 N N . LYS A 1 127 ? -3.339 -11.582 20.928 1.00 90.25 127 LYS A N 1
ATOM 1100 C CA . LYS A 1 127 ? -3.460 -13.046 20.996 1.00 90.25 127 LYS A CA 1
ATOM 1101 C C . LYS A 1 127 ? -4.101 -13.632 19.735 1.00 90.25 127 LYS A C 1
ATOM 1103 O O . LYS A 1 127 ? -3.739 -14.726 19.306 1.00 90.25 127 LYS A O 1
ATOM 1108 N N . GLU A 1 128 ? -5.049 -12.931 19.121 1.00 86.62 128 GLU A N 1
ATOM 1109 C CA . GLU A 1 128 ? -5.706 -13.386 17.894 1.00 86.62 128 GLU A CA 1
ATOM 1110 C C . GLU A 1 128 ? -4.831 -13.191 16.639 1.00 86.62 128 GLU A C 1
ATOM 1112 O O . GLU A 1 128 ? -4.833 -14.029 15.730 1.00 86.62 128 GLU A O 1
ATOM 1117 N N . ILE A 1 129 ? -4.035 -12.121 16.590 1.00 86.06 129 ILE A N 1
ATOM 1118 C CA . ILE A 1 129 ? -3.008 -11.904 15.560 1.00 86.06 129 ILE A CA 1
ATOM 1119 C C . ILE A 1 129 ? -1.981 -13.033 15.606 1.00 86.06 129 ILE A C 1
ATOM 1121 O O . ILE A 1 129 ? -1.614 -13.567 14.557 1.00 86.06 129 ILE A O 1
ATOM 1125 N N . ASP A 1 130 ? -1.559 -13.432 16.803 1.00 84.38 130 ASP A N 1
ATOM 1126 C CA . ASP A 1 130 ? -0.605 -14.521 16.990 1.00 84.38 130 ASP A CA 1
ATOM 1127 C C . ASP A 1 130 ? -1.151 -15.861 16.504 1.00 84.38 130 ASP A C 1
ATOM 1129 O O . ASP A 1 130 ? -0.462 -16.568 15.773 1.00 84.38 130 ASP A O 1
ATOM 1133 N N . LYS A 1 131 ? -2.419 -16.171 16.791 1.00 83.50 131 LYS A N 1
ATOM 1134 C CA . LYS A 1 131 ? -3.083 -17.380 16.269 1.00 83.50 131 LYS A CA 1
ATOM 1135 C C . LYS A 1 131 ? -3.237 -17.385 14.750 1.00 83.50 131 LYS A C 1
ATOM 1137 O O . LYS A 1 131 ? -3.324 -18.446 14.143 1.00 83.50 131 LYS A O 1
ATOM 1142 N N . THR A 1 132 ? -3.309 -16.208 14.130 1.00 76.75 132 THR A N 1
ATOM 1143 C CA . THR A 1 132 ? -3.427 -16.065 12.671 1.00 76.75 132 THR A CA 1
ATOM 1144 C C . THR A 1 132 ? -2.079 -15.912 11.970 1.00 76.75 132 THR A C 1
ATOM 1146 O O . THR A 1 132 ? -2.044 -15.708 10.751 1.00 76.75 132 THR A O 1
ATOM 1149 N N . LYS A 1 133 ? -0.956 -16.032 12.695 1.00 69.88 133 LYS A N 1
ATOM 1150 C CA . LYS A 1 133 ? 0.361 -16.202 12.080 1.00 69.88 133 LYS A CA 1
ATOM 1151 C C . LYS A 1 133 ? 0.337 -17.490 11.259 1.00 69.88 133 LYS A C 1
ATOM 1153 O O . LYS A 1 133 ? 0.434 -18.589 11.789 1.00 69.88 133 LYS A O 1
ATOM 1158 N N . LEU A 1 134 ? 0.238 -17.343 9.940 1.00 60.34 134 LEU A N 1
ATOM 1159 C CA . LEU A 1 134 ? 0.710 -18.386 9.043 1.00 60.34 134 LEU A CA 1
ATOM 1160 C C . LEU A 1 134 ? 2.182 -18.611 9.390 1.00 60.34 134 LEU A C 1
ATOM 1162 O O . LEU A 1 134 ? 2.958 -17.649 9.397 1.00 60.34 134 LEU A O 1
ATOM 1166 N N . ASN A 1 135 ? 2.542 -19.855 9.703 1.00 52.12 135 ASN A N 1
ATOM 1167 C CA . ASN A 1 135 ? 3.933 -20.283 9.743 1.00 52.12 135 ASN A CA 1
ATOM 1168 C C . ASN A 1 135 ? 4.443 -20.175 8.306 1.00 52.12 135 ASN A C 1
ATOM 1170 O O . ASN A 1 135 ? 4.313 -21.092 7.498 1.00 52.12 135 ASN A O 1
ATOM 1174 N N . ILE A 1 136 ? 4.896 -18.978 7.942 1.00 53.88 136 ILE A N 1
ATOM 1175 C CA . ILE A 1 136 ? 5.473 -18.713 6.639 1.00 53.88 136 ILE A CA 1
ATOM 1176 C C . ILE A 1 136 ? 6.763 -19.532 6.609 1.00 53.88 136 ILE A C 1
ATOM 1178 O O . ILE A 1 136 ? 7.766 -19.143 7.193 1.00 53.88 136 ILE A O 1
ATOM 1182 N N . PHE A 1 137 ? 6.725 -20.666 5.910 1.00 50.06 137 PHE A N 1
ATOM 1183 C CA . PHE A 1 137 ? 7.895 -21.492 5.575 1.00 50.06 137 PHE A CA 1
ATOM 1184 C C . PHE A 1 137 ? 8.904 -20.755 4.670 1.00 50.06 137 PHE A C 1
ATOM 1186 O O . PHE A 1 137 ? 9.925 -21.304 4.271 1.00 50.06 137 PHE A O 1
ATOM 1193 N N . PHE A 1 138 ? 8.616 -19.499 4.330 1.00 52.56 138 PHE A N 1
ATOM 1194 C CA . PHE A 1 138 ? 9.465 -18.610 3.558 1.00 52.56 138 PHE A CA 1
ATOM 1195 C C . PHE A 1 138 ? 10.383 -17.835 4.506 1.00 52.56 138 PHE A C 1
ATOM 1197 O O . PHE A 1 138 ? 10.113 -16.695 4.885 1.00 52.56 138 PHE A O 1
ATOM 1204 N N . ILE A 1 139 ? 11.464 -18.483 4.929 1.00 62.84 139 ILE A N 1
ATOM 1205 C CA . ILE A 1 139 ? 12.542 -17.825 5.664 1.00 62.84 139 ILE A CA 1
ATOM 1206 C C . ILE A 1 139 ? 13.282 -16.947 4.644 1.00 62.84 139 ILE A C 1
ATOM 1208 O O . ILE A 1 139 ? 13.829 -17.496 3.685 1.00 62.84 139 ILE A O 1
ATOM 1212 N N . PRO A 1 140 ? 13.333 -15.610 4.811 1.00 66.56 140 PRO A N 1
ATOM 1213 C CA . PRO A 1 140 ? 14.037 -14.722 3.883 1.00 66.56 140 PRO A CA 1
ATOM 1214 C C . PRO A 1 140 ? 15.477 -15.171 3.614 1.00 66.56 140 PRO A C 1
ATOM 1216 O O . PRO A 1 140 ? 15.950 -15.064 2.491 1.00 66.56 140 PRO A O 1
ATOM 1219 N N . GLY A 1 141 ? 16.129 -15.764 4.621 1.00 68.12 141 GLY A N 1
ATOM 1220 C CA . GLY A 1 141 ? 17.432 -16.412 4.487 1.00 68.12 141 GLY A CA 1
ATOM 1221 C C . GLY A 1 141 ? 17.458 -17.510 3.421 1.00 68.12 141 GLY A C 1
ATOM 1222 O O . GLY A 1 141 ? 18.282 -17.432 2.525 1.00 68.12 141 GLY A O 1
ATOM 1223 N N . VAL A 1 142 ? 16.522 -18.467 3.442 1.00 75.50 142 VAL A N 1
ATOM 1224 C CA . VAL A 1 142 ? 16.450 -19.556 2.443 1.00 75.50 142 VAL A CA 1
ATOM 1225 C C . VAL A 1 142 ? 16.223 -19.001 1.038 1.00 75.50 142 VAL A C 1
ATOM 1227 O O . VAL A 1 142 ? 16.859 -19.449 0.086 1.00 75.50 142 VAL A O 1
ATOM 1230 N N . PHE A 1 143 ? 15.361 -17.989 0.907 1.00 76.75 143 PHE A N 1
ATOM 1231 C CA . PHE A 1 143 ? 15.157 -17.319 -0.374 1.00 76.75 143 PHE A CA 1
ATOM 1232 C C . PHE A 1 143 ? 16.445 -16.660 -0.872 1.00 76.75 143 PHE A C 1
ATOM 1234 O O . PHE A 1 143 ? 16.819 -16.871 -2.017 1.00 76.75 143 PHE A O 1
ATOM 1241 N N . ILE A 1 144 ? 17.162 -15.926 -0.017 1.00 80.81 144 ILE A N 1
ATOM 1242 C CA . ILE A 1 144 ? 18.439 -15.297 -0.379 1.00 80.81 144 ILE A CA 1
ATOM 1243 C C . ILE A 1 144 ? 19.472 -16.359 -0.771 1.00 80.81 144 ILE A C 1
ATOM 1245 O O . ILE A 1 144 ? 20.119 -16.218 -1.805 1.00 80.81 144 ILE A O 1
ATOM 1249 N N . THR A 1 145 ? 19.604 -17.443 -0.004 1.00 83.69 145 THR A N 1
ATOM 1250 C CA . THR A 1 145 ? 20.586 -18.503 -0.274 1.00 83.69 145 THR A CA 1
ATOM 1251 C C . THR A 1 145 ? 20.320 -19.227 -1.593 1.00 83.69 145 THR A C 1
ATOM 1253 O O . THR A 1 145 ? 21.272 -19.621 -2.257 1.00 83.69 145 THR A O 1
ATOM 1256 N N . LEU A 1 146 ? 19.058 -19.384 -2.001 1.00 82.38 146 LEU A N 1
ATOM 1257 C CA . LEU A 1 146 ? 18.700 -19.999 -3.285 1.00 82.38 146 LEU A CA 1
ATOM 1258 C C . LEU A 1 146 ? 18.731 -19.000 -4.447 1.00 82.38 146 LEU A C 1
ATOM 1260 O O . LEU A 1 146 ? 19.135 -19.347 -5.554 1.00 82.38 146 LEU A O 1
ATOM 1264 N N . PHE A 1 147 ? 18.317 -17.758 -4.209 1.00 84.19 147 PHE A N 1
ATOM 1265 C CA . PHE A 1 147 ? 18.190 -16.747 -5.252 1.00 84.19 147 PHE A CA 1
ATOM 1266 C C . PHE A 1 147 ? 19.535 -16.120 -5.623 1.00 84.19 147 PHE A C 1
ATOM 1268 O O . PHE A 1 147 ? 19.772 -15.852 -6.796 1.00 84.19 147 PHE A O 1
ATOM 1275 N N . LEU A 1 148 ? 20.441 -15.916 -4.660 1.00 84.50 148 LEU A N 1
ATOM 1276 C CA . LEU A 1 148 ? 21.734 -15.270 -4.904 1.00 84.50 148 LEU A CA 1
ATOM 1277 C C . LEU A 1 148 ? 22.623 -16.062 -5.888 1.00 84.50 148 LEU A C 1
ATOM 1279 O O . LEU A 1 148 ? 23.142 -15.445 -6.819 1.00 84.50 148 LEU A O 1
ATOM 1283 N N . PRO A 1 149 ? 22.776 -17.400 -5.773 1.00 87.00 149 PRO A N 1
ATOM 1284 C CA . PRO A 1 149 ? 23.533 -18.181 -6.751 1.00 87.00 149 PRO A CA 1
ATOM 1285 C C . PRO A 1 149 ? 22.894 -18.149 -8.142 1.00 87.00 149 PRO A C 1
ATOM 1287 O O . PRO A 1 149 ? 23.602 -17.952 -9.128 1.00 87.00 149 PRO A O 1
ATOM 1290 N N . LEU A 1 150 ? 21.562 -18.270 -8.223 1.00 82.31 150 LEU A N 1
ATOM 1291 C CA . LEU A 1 150 ? 20.822 -18.186 -9.487 1.00 82.31 150 LEU A CA 1
ATOM 1292 C C . LEU A 1 150 ? 21.000 -16.817 -10.151 1.00 82.31 150 LEU A C 1
ATOM 1294 O O . LEU A 1 150 ? 21.236 -16.740 -11.354 1.00 82.31 150 LEU A O 1
ATOM 1298 N N . TRP A 1 151 ? 20.948 -15.741 -9.365 1.00 83.25 151 TRP A N 1
ATOM 1299 C CA . TRP A 1 151 ? 21.168 -14.378 -9.836 1.00 83.25 151 TRP A CA 1
ATOM 1300 C C . TRP A 1 151 ? 22.598 -14.164 -10.337 1.00 83.25 151 TRP A C 1
ATOM 1302 O O . TRP A 1 151 ? 22.794 -13.641 -11.433 1.00 83.25 151 TRP A O 1
ATOM 1312 N N . ASN A 1 152 ? 23.602 -14.632 -9.590 1.00 83.88 152 ASN A N 1
ATOM 1313 C CA . ASN A 1 152 ? 25.000 -14.571 -10.021 1.00 83.88 152 ASN A CA 1
ATOM 1314 C C . ASN A 1 152 ? 25.230 -15.352 -11.316 1.00 83.88 152 ASN A C 1
AT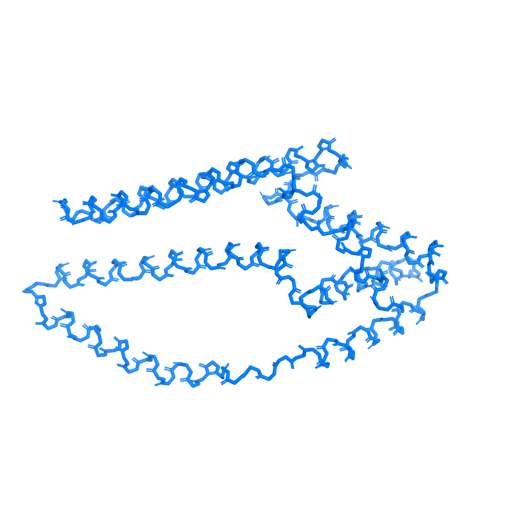OM 1316 O O . ASN A 1 152 ? 25.933 -14.876 -12.210 1.00 83.88 152 ASN A O 1
ATOM 1320 N N . GLN A 1 153 ? 24.633 -16.536 -11.440 1.00 85.81 153 GLN A N 1
ATOM 1321 C CA . GLN A 1 153 ? 24.763 -17.353 -12.639 1.00 85.81 153 GLN A CA 1
ATOM 1322 C C . GLN A 1 153 ? 24.057 -16.711 -13.836 1.00 85.81 153 GLN A C 1
ATOM 1324 O O . GLN A 1 153 ? 24.624 -16.690 -14.925 1.00 85.81 153 GLN A O 1
ATOM 1329 N N . TYR A 1 154 ? 22.882 -16.114 -13.626 1.00 81.12 154 TYR A N 1
ATOM 1330 C CA . TYR A 1 154 ? 22.159 -15.350 -14.641 1.00 81.12 154 TYR A CA 1
ATOM 1331 C C . TYR A 1 154 ? 22.960 -14.137 -15.135 1.00 81.12 154 TYR A C 1
ATOM 1333 O O . TYR A 1 154 ? 23.160 -13.993 -16.340 1.00 81.12 154 TYR A O 1
ATOM 1341 N N . ILE A 1 155 ? 23.502 -13.315 -14.225 1.00 79.88 155 ILE A N 1
ATOM 1342 C CA . ILE A 1 155 ? 24.382 -12.190 -14.584 1.00 79.88 155 ILE A CA 1
ATOM 1343 C C . ILE A 1 155 ? 25.598 -12.693 -15.360 1.00 79.88 155 ILE A C 1
ATOM 1345 O O . ILE A 1 155 ? 25.928 -12.145 -16.407 1.00 79.88 155 ILE A O 1
ATOM 1349 N N . THR A 1 156 ? 26.245 -13.756 -14.881 1.00 83.19 156 THR A N 1
ATOM 1350 C CA . THR A 1 156 ? 27.428 -14.323 -15.542 1.00 83.19 156 THR A CA 1
ATOM 1351 C C . THR A 1 156 ? 27.104 -14.797 -16.956 1.00 83.19 156 THR A C 1
ATOM 1353 O O . THR A 1 156 ? 27.903 -14.593 -17.866 1.00 83.19 156 THR A O 1
ATOM 1356 N N . LEU A 1 157 ? 25.940 -15.418 -17.157 1.00 82.50 157 LEU A N 1
ATOM 1357 C CA . LEU A 1 157 ? 25.495 -15.895 -18.463 1.00 82.50 157 LEU A CA 1
ATOM 1358 C C . LEU A 1 157 ? 25.238 -14.719 -19.409 1.00 82.50 157 LEU A C 1
ATOM 1360 O O . LEU A 1 157 ? 25.761 -14.727 -20.520 1.00 82.50 157 LEU A O 1
ATOM 1364 N N . ILE A 1 158 ? 24.551 -13.673 -18.941 1.00 78.19 158 ILE A N 1
ATOM 1365 C CA . ILE A 1 158 ? 24.327 -12.445 -19.716 1.00 78.19 158 ILE A CA 1
ATOM 1366 C C . ILE A 1 158 ? 25.653 -11.803 -20.120 1.00 78.19 158 ILE A C 1
ATOM 1368 O O . ILE A 1 158 ? 25.873 -11.584 -21.309 1.00 78.19 158 ILE A O 1
ATOM 1372 N N . PHE A 1 159 ? 26.557 -11.569 -19.166 1.00 79.75 159 PHE A N 1
ATOM 1373 C CA . PHE A 1 159 ? 27.852 -10.934 -19.429 1.00 79.75 159 PHE A CA 1
ATOM 1374 C C . PHE A 1 159 ? 28.752 -11.762 -20.353 1.00 79.75 159 PHE A C 1
ATOM 1376 O O . PHE A 1 159 ? 29.518 -11.194 -21.125 1.00 79.75 159 PHE A O 1
ATOM 1383 N N . LYS A 1 160 ? 28.670 -13.097 -20.298 1.00 82.75 160 LYS A N 1
ATOM 1384 C CA . LYS A 1 160 ? 29.395 -13.977 -21.227 1.00 82.75 160 LYS A CA 1
ATOM 1385 C C . LYS A 1 160 ? 28.770 -14.017 -22.620 1.00 82.75 160 LYS A C 1
ATOM 1387 O O . LYS A 1 160 ? 29.487 -14.240 -23.586 1.00 82.75 160 LYS A O 1
ATOM 1392 N N . SER A 1 161 ? 27.452 -13.854 -22.713 1.00 80.00 161 SER A N 1
ATOM 1393 C CA . SER A 1 161 ? 26.716 -13.889 -23.981 1.00 80.00 161 SER A CA 1
ATOM 1394 C C . SER A 1 161 ? 26.739 -12.560 -24.739 1.00 80.00 161 SER A C 1
ATOM 1396 O O . SER A 1 161 ? 26.554 -12.548 -25.951 1.00 80.00 161 SER A O 1
ATOM 1398 N N . SER A 1 162 ? 26.978 -11.446 -24.044 1.00 82.19 162 SER A N 1
ATOM 1399 C CA . SER A 1 162 ? 27.073 -10.117 -24.643 1.00 82.19 162 SER A CA 1
ATOM 1400 C C . SER A 1 162 ? 28.418 -9.905 -25.330 1.00 82.19 162 SER A C 1
ATOM 1402 O O . SER A 1 162 ? 29.467 -10.129 -24.723 1.00 82.19 162 SER A O 1
ATOM 1404 N N . ALA A 1 163 ? 28.399 -9.386 -26.557 1.00 79.44 163 ALA A N 1
ATOM 1405 C CA . ALA A 1 163 ? 29.621 -9.110 -27.312 1.00 79.44 163 ALA A CA 1
ATOM 1406 C C . ALA A 1 163 ? 30.370 -7.874 -26.785 1.00 79.44 163 ALA A C 1
ATOM 1408 O O . ALA A 1 163 ? 31.574 -7.728 -26.995 1.00 79.44 163 ALA A O 1
ATOM 1409 N N . THR A 1 164 ? 29.662 -6.968 -26.101 1.00 85.50 164 THR A N 1
ATOM 1410 C CA . THR A 1 164 ? 30.219 -5.711 -25.587 1.00 85.50 164 THR A CA 1
ATOM 1411 C C . THR A 1 164 ? 29.720 -5.385 -24.180 1.00 85.50 164 THR A C 1
ATOM 1413 O O . THR A 1 164 ? 28.610 -5.746 -23.785 1.00 85.50 164 THR A O 1
ATOM 1416 N N . LEU A 1 165 ? 30.517 -4.616 -23.429 1.00 78.50 165 LEU A N 1
ATOM 1417 C CA . LEU A 1 165 ? 30.147 -4.129 -22.094 1.00 78.50 165 LEU A CA 1
ATOM 1418 C C . LEU A 1 165 ? 28.917 -3.207 -22.122 1.00 78.50 165 LEU A C 1
ATOM 1420 O O . LEU A 1 165 ? 28.139 -3.187 -21.168 1.00 78.50 165 LEU A O 1
ATOM 1424 N N . VAL A 1 166 ? 28.715 -2.473 -23.220 1.00 80.12 166 VAL A N 1
ATOM 1425 C CA . VAL A 1 166 ? 27.534 -1.620 -23.431 1.00 80.12 166 VAL A CA 1
ATOM 1426 C C . VAL A 1 166 ? 26.264 -2.470 -23.472 1.00 80.12 166 VAL A C 1
ATOM 1428 O O . VAL A 1 166 ? 25.276 -2.155 -22.810 1.00 80.12 166 VAL A O 1
ATOM 1431 N N . GLU A 1 167 ? 26.309 -3.583 -24.196 1.00 80.50 167 GLU A N 1
ATOM 1432 C CA . GLU A 1 167 ? 25.194 -4.516 -24.312 1.00 80.50 167 GLU A CA 1
ATOM 1433 C C . GLU A 1 167 ? 24.903 -5.228 -22.979 1.00 80.50 167 GLU A C 1
ATOM 1435 O O . GLU A 1 167 ? 23.753 -5.274 -22.537 1.00 80.50 167 GLU A O 1
ATOM 1440 N N . ALA A 1 168 ? 25.946 -5.679 -22.272 1.00 80.19 168 ALA A N 1
ATOM 1441 C CA . ALA A 1 168 ? 25.818 -6.269 -20.937 1.00 80.19 168 ALA A CA 1
ATOM 1442 C C . ALA A 1 168 ? 25.161 -5.300 -19.938 1.00 80.19 168 ALA A C 1
ATOM 1444 O O . ALA A 1 168 ? 24.235 -5.658 -19.205 1.00 80.19 168 ALA A O 1
ATOM 1445 N N . SER A 1 169 ? 25.608 -4.040 -19.952 1.00 79.44 169 SER A N 1
ATOM 1446 C CA . SER A 1 169 ? 25.084 -2.977 -19.089 1.00 79.44 169 SER A CA 1
ATOM 1447 C C . SER A 1 169 ? 23.612 -2.689 -19.386 1.00 79.44 169 SER A C 1
ATOM 1449 O O . SER A 1 169 ? 22.818 -2.508 -18.463 1.00 79.44 169 SER A O 1
ATOM 1451 N N . LYS A 1 170 ? 23.212 -2.710 -20.663 1.00 80.62 170 LYS A N 1
ATOM 1452 C CA . LYS A 1 170 ? 21.815 -2.543 -21.079 1.00 80.62 170 LYS A CA 1
ATOM 1453 C C . LYS A 1 170 ? 20.914 -3.650 -20.525 1.00 80.62 170 LYS A C 1
ATOM 1455 O O . LYS A 1 170 ? 19.852 -3.341 -19.978 1.00 80.62 170 LYS A O 1
ATOM 1460 N N . TYR A 1 171 ? 21.323 -4.916 -20.618 1.00 81.31 171 TYR A N 1
ATOM 1461 C CA . TYR A 1 171 ? 20.553 -6.027 -20.044 1.00 81.31 171 TYR A CA 1
ATOM 1462 C C . TYR A 1 171 ? 20.445 -5.922 -18.521 1.00 81.31 171 TYR A C 1
ATOM 1464 O O . TYR A 1 171 ? 19.363 -6.117 -17.967 1.00 81.31 171 TYR A O 1
ATOM 1472 N N . PHE A 1 172 ? 21.535 -5.549 -17.848 1.00 80.75 172 PHE A N 1
ATOM 1473 C CA . PHE A 1 172 ? 21.548 -5.366 -16.399 1.00 80.75 172 PHE A CA 1
ATOM 1474 C C . PHE A 1 172 ? 20.583 -4.262 -15.938 1.00 80.75 172 PHE A C 1
ATOM 1476 O O . PHE A 1 172 ? 19.753 -4.493 -15.057 1.00 80.75 172 PHE A O 1
ATOM 1483 N N . VAL A 1 173 ? 20.632 -3.085 -16.573 1.00 82.06 173 VAL A N 1
ATOM 1484 C CA . VAL A 1 173 ? 19.718 -1.966 -16.280 1.00 82.06 173 VAL A CA 1
ATOM 1485 C C . VAL A 1 173 ? 18.263 -2.359 -16.542 1.00 82.06 173 VAL A C 1
ATOM 1487 O O . VAL A 1 173 ? 17.390 -2.067 -15.725 1.00 82.06 173 VAL A O 1
ATOM 1490 N N . THR A 1 174 ? 18.003 -3.078 -17.637 1.00 78.88 174 THR A N 1
ATOM 1491 C CA . THR A 1 174 ? 16.659 -3.577 -17.965 1.00 78.88 174 THR A CA 1
ATOM 1492 C C . THR A 1 174 ? 16.146 -4.528 -16.880 1.00 78.88 174 THR A C 1
ATOM 1494 O O . THR A 1 174 ? 15.025 -4.364 -16.401 1.00 78.88 174 THR A O 1
ATOM 1497 N N . ALA A 1 175 ? 16.969 -5.480 -16.428 1.00 81.50 175 ALA A N 1
ATOM 1498 C CA . ALA A 1 175 ? 16.594 -6.427 -15.380 1.00 81.50 175 ALA A CA 1
ATOM 1499 C C . ALA A 1 175 ? 16.302 -5.730 -14.038 1.00 81.50 175 ALA A C 1
ATOM 1501 O O . ALA A 1 175 ? 15.289 -6.026 -13.404 1.00 81.50 175 ALA A O 1
ATOM 1502 N N . LEU A 1 176 ? 17.136 -4.766 -13.628 1.00 82.56 176 LEU A N 1
ATOM 1503 C CA . LEU A 1 176 ? 16.888 -3.962 -12.425 1.00 82.56 176 LEU A CA 1
ATOM 1504 C C . LEU A 1 176 ? 15.562 -3.207 -12.510 1.00 82.56 176 LEU A C 1
ATOM 1506 O O . LEU A 1 176 ? 14.787 -3.202 -11.552 1.00 82.56 176 LEU A O 1
ATOM 1510 N N . PHE A 1 177 ? 15.274 -2.599 -13.657 1.00 78.50 177 PHE A N 1
ATOM 1511 C CA . PHE A 1 177 ? 14.030 -1.868 -13.840 1.00 78.50 177 PHE A CA 1
ATOM 1512 C C . PHE A 1 177 ? 12.804 -2.782 -13.788 1.00 78.50 177 PHE A C 1
ATOM 1514 O O . PHE A 1 177 ? 11.815 -2.436 -13.142 1.00 78.50 177 PHE A O 1
ATOM 1521 N N . VAL A 1 178 ? 12.873 -3.970 -14.398 1.00 80.25 178 VAL A N 1
ATOM 1522 C CA . VAL A 1 178 ? 11.809 -4.981 -14.295 1.00 80.25 178 VAL A CA 1
ATOM 1523 C C . VAL A 1 178 ? 11.569 -5.359 -12.832 1.00 80.25 178 VAL A C 1
ATOM 1525 O O . VAL A 1 178 ? 10.419 -5.389 -12.403 1.00 80.25 178 VAL A O 1
ATOM 1528 N N . ILE A 1 179 ? 12.623 -5.568 -12.035 1.00 82.19 179 ILE A N 1
ATOM 1529 C CA . ILE A 1 179 ? 12.494 -5.867 -10.599 1.00 82.19 179 ILE A CA 1
ATOM 1530 C C . ILE A 1 179 ? 11.808 -4.716 -9.852 1.00 82.19 179 ILE A C 1
ATOM 1532 O O . ILE A 1 179 ? 10.890 -4.960 -9.063 1.00 82.19 179 ILE A O 1
ATOM 1536 N N . ILE A 1 180 ? 12.213 -3.466 -10.104 1.00 81.25 180 ILE A N 1
ATOM 1537 C CA . ILE A 1 180 ? 11.597 -2.277 -9.494 1.00 81.25 180 ILE A CA 1
ATOM 1538 C C . ILE A 1 180 ? 10.111 -2.207 -9.859 1.00 81.25 180 ILE A C 1
ATOM 1540 O O . ILE A 1 180 ? 9.270 -2.049 -8.975 1.00 81.25 180 ILE A O 1
ATOM 1544 N N . MET A 1 181 ? 9.771 -2.391 -11.134 1.00 73.19 181 MET A N 1
ATOM 1545 C CA . MET A 1 181 ? 8.388 -2.353 -11.608 1.00 73.19 181 MET A CA 1
ATOM 1546 C C . MET A 1 181 ? 7.540 -3.479 -11.024 1.00 73.19 181 MET A C 1
ATOM 1548 O O . MET A 1 181 ? 6.454 -3.214 -10.516 1.00 73.19 181 MET A O 1
ATOM 1552 N N . VAL A 1 182 ? 8.038 -4.718 -11.010 1.00 78.88 182 VAL A N 1
ATOM 1553 C CA . VAL A 1 182 ? 7.351 -5.843 -10.358 1.00 78.88 182 VAL A CA 1
ATOM 1554 C C . VAL A 1 182 ? 7.130 -5.539 -8.879 1.00 78.88 182 VAL A C 1
ATOM 1556 O O . VAL A 1 182 ? 6.037 -5.756 -8.364 1.00 78.88 182 VAL A O 1
ATOM 1559 N N . THR A 1 183 ? 8.124 -4.970 -8.197 1.00 78.88 183 THR A N 1
ATOM 1560 C CA . THR A 1 183 ? 8.002 -4.581 -6.787 1.00 78.88 183 THR A CA 1
ATOM 1561 C C . THR A 1 183 ? 6.931 -3.509 -6.591 1.00 78.88 183 THR A C 1
ATOM 1563 O O . THR A 1 183 ? 6.122 -3.621 -5.669 1.00 78.88 183 THR A O 1
ATOM 1566 N N . LEU A 1 184 ? 6.868 -2.503 -7.467 1.00 75.25 184 LEU A N 1
ATOM 1567 C CA . LEU A 1 184 ? 5.835 -1.465 -7.442 1.00 75.25 184 LEU A CA 1
ATOM 1568 C C . LEU A 1 184 ? 4.442 -2.051 -7.688 1.00 75.25 184 LEU A C 1
ATOM 1570 O O . LEU A 1 184 ? 3.535 -1.795 -6.899 1.00 75.25 184 LEU A O 1
ATOM 1574 N N . VAL A 1 185 ? 4.276 -2.885 -8.717 1.00 73.38 185 VAL A N 1
ATOM 1575 C CA . VAL A 1 185 ? 3.003 -3.551 -9.036 1.00 73.38 185 VAL A CA 1
ATOM 1576 C C . VAL A 1 185 ? 2.560 -4.455 -7.888 1.00 73.38 185 VAL A C 1
ATOM 1578 O O . VAL A 1 185 ? 1.400 -4.412 -7.490 1.00 73.38 185 VAL A O 1
ATOM 1581 N N . VAL A 1 186 ? 3.471 -5.231 -7.294 1.00 75.56 186 VAL A N 1
ATOM 1582 C CA . VAL A 1 186 ? 3.178 -6.074 -6.125 1.00 75.56 186 VAL A CA 1
ATOM 1583 C C . VAL A 1 186 ? 2.837 -5.225 -4.902 1.00 75.56 186 VAL A C 1
ATOM 1585 O O . VAL A 1 186 ? 1.932 -5.589 -4.158 1.00 75.56 186 VAL A O 1
ATOM 1588 N N . SER A 1 187 ? 3.518 -4.102 -4.677 1.00 72.56 187 SER A N 1
ATOM 1589 C CA . SER A 1 187 ? 3.233 -3.186 -3.566 1.00 72.56 187 SER A CA 1
ATOM 1590 C C . SER A 1 187 ? 1.834 -2.581 -3.691 1.00 72.56 187 SER A C 1
ATOM 1592 O O . SER A 1 187 ? 1.025 -2.665 -2.763 1.00 72.56 187 SER A O 1
ATOM 1594 N N . VAL A 1 188 ? 1.499 -2.080 -4.881 1.00 69.62 188 VAL A N 1
ATOM 1595 C CA . VAL A 1 188 ? 0.162 -1.581 -5.209 1.00 69.62 188 VAL A CA 1
ATOM 1596 C C . VAL A 1 188 ? -0.870 -2.706 -5.091 1.00 69.62 188 VAL A C 1
ATOM 1598 O O . VAL A 1 188 ? -1.888 -2.543 -4.426 1.00 69.62 188 VAL A O 1
ATOM 1601 N N . GLY A 1 189 ? -0.578 -3.890 -5.628 1.00 66.38 189 GLY A N 1
ATOM 1602 C CA . GLY A 1 189 ? -1.408 -5.087 -5.505 1.00 66.38 189 GLY A CA 1
ATOM 1603 C C . GLY A 1 189 ? -1.657 -5.502 -4.054 1.00 66.38 189 GLY A C 1
ATOM 1604 O O . GLY A 1 189 ? -2.780 -5.841 -3.693 1.00 66.38 189 GLY A O 1
ATOM 1605 N N . ARG A 1 190 ? -0.646 -5.423 -3.182 1.00 64.69 190 ARG A N 1
ATOM 1606 C CA . ARG A 1 190 ? -0.773 -5.678 -1.737 1.00 64.69 190 ARG A CA 1
ATOM 1607 C C . ARG A 1 190 ? -1.640 -4.635 -1.048 1.00 64.69 190 ARG A C 1
ATOM 1609 O O . ARG A 1 190 ? -2.472 -5.018 -0.228 1.00 64.69 190 ARG A O 1
ATOM 1616 N N . MET A 1 191 ? -1.493 -3.356 -1.398 1.00 64.06 191 MET A N 1
ATOM 1617 C CA . MET A 1 191 ? -2.357 -2.284 -0.893 1.00 64.06 191 MET A CA 1
ATOM 1618 C C . MET A 1 191 ? -3.838 -2.585 -1.185 1.00 64.06 191 MET A C 1
ATOM 1620 O O . MET A 1 191 ? -4.690 -2.345 -0.336 1.00 64.06 191 MET A O 1
ATOM 1624 N N . LEU A 1 192 ? -4.134 -3.192 -2.338 1.00 59.12 192 LEU A N 1
ATOM 1625 C CA . LEU A 1 192 ? -5.490 -3.588 -2.738 1.00 59.12 192 LEU A CA 1
ATOM 1626 C C . LEU A 1 192 ? -5.943 -4.90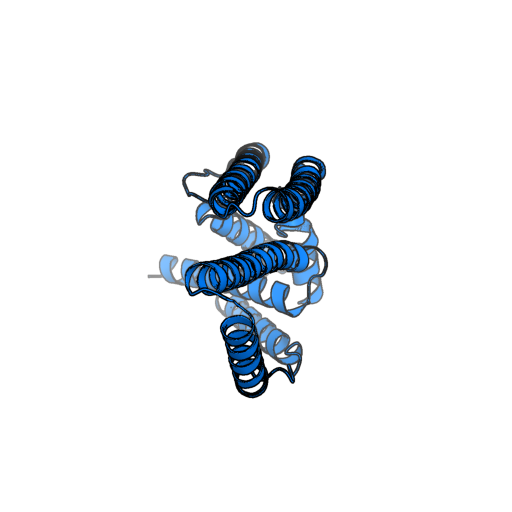3 -2.104 1.00 59.12 192 LEU A C 1
ATOM 1628 O O . LEU A 1 192 ? -7.082 -5.022 -1.655 1.00 59.12 192 LEU A O 1
ATOM 1632 N N . ASN A 1 193 ? -5.068 -5.909 -2.071 1.00 56.03 193 ASN A N 1
ATOM 1633 C CA . ASN A 1 193 ? -5.394 -7.226 -1.5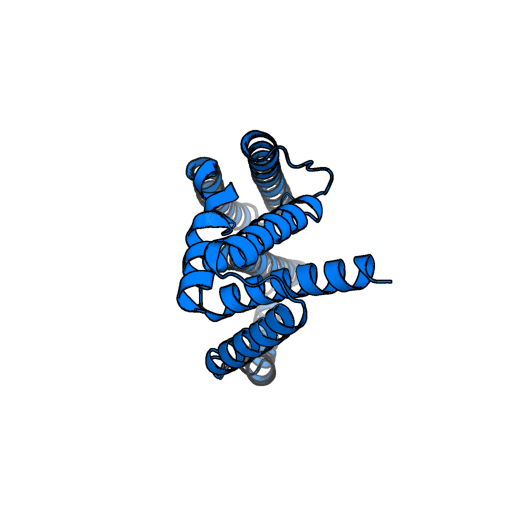34 1.00 56.03 193 ASN A CA 1
ATOM 1634 C C . ASN A 1 193 ? -5.629 -7.176 -0.030 1.00 56.03 193 ASN A C 1
ATOM 1636 O O . ASN A 1 193 ? -6.523 -7.867 0.445 1.00 56.03 193 ASN A O 1
ATOM 1640 N N . ASN A 1 194 ? -4.930 -6.308 0.706 1.00 56.31 194 ASN A N 1
ATOM 1641 C CA . ASN A 1 194 ? -5.237 -6.063 2.115 1.00 56.31 194 ASN A CA 1
ATOM 1642 C C . ASN A 1 194 ? -6.699 -5.634 2.336 1.00 56.31 194 ASN A C 1
ATOM 1644 O O . ASN A 1 194 ? -7.230 -5.848 3.425 1.00 56.31 194 ASN A O 1
ATOM 1648 N N . ASP A 1 195 ? -7.369 -5.102 1.313 1.00 55.19 195 ASP A N 1
ATOM 1649 C CA . ASP A 1 195 ? -8.760 -4.662 1.355 1.00 55.19 195 ASP A CA 1
ATOM 1650 C C . ASP A 1 195 ? -9.767 -5.623 0.690 1.00 55.19 195 ASP A C 1
ATOM 1652 O O . ASP A 1 195 ? -10.883 -5.767 1.195 1.00 55.19 195 ASP A O 1
ATOM 1656 N N . LEU A 1 196 ? -9.402 -6.291 -0.414 1.00 50.66 196 LEU A N 1
ATOM 1657 C CA . LEU A 1 196 ? -10.292 -7.189 -1.173 1.00 50.66 196 LEU A CA 1
ATOM 1658 C C . LEU A 1 196 ? -10.161 -8.667 -0.774 1.00 50.66 196 LEU A C 1
ATOM 1660 O O . LEU A 1 196 ? -11.170 -9.356 -0.621 1.00 50.66 196 LEU A O 1
ATOM 1664 N N . ILE A 1 197 ? -8.932 -9.136 -0.557 1.00 55.28 197 ILE A N 1
ATOM 1665 C CA . ILE A 1 197 ? -8.583 -10.495 -0.119 1.00 55.28 197 ILE A CA 1
ATOM 1666 C C . ILE A 1 197 ? -7.992 -10.360 1.284 1.00 55.28 197 ILE A C 1
ATOM 1668 O O . ILE A 1 197 ? -6.813 -10.603 1.537 1.00 55.28 197 ILE A O 1
ATOM 1672 N N . SER A 1 198 ? -8.796 -9.840 2.210 1.00 55.84 198 SER A N 1
ATOM 1673 C CA . SER A 1 198 ? -8.289 -9.494 3.529 1.00 55.84 198 SER A CA 1
ATOM 1674 C C . SER A 1 198 ? -7.948 -10.763 4.309 1.00 55.84 198 SER A C 1
ATOM 1676 O O . SER A 1 198 ? -8.833 -11.405 4.884 1.00 55.84 198 SER A O 1
ATOM 1678 N N . PHE A 1 199 ? -6.661 -11.109 4.383 1.00 66.94 199 PHE A N 1
ATOM 1679 C CA . PHE A 1 199 ? -6.178 -12.008 5.420 1.00 66.94 199 PHE A CA 1
ATOM 1680 C C . PHE A 1 199 ? -6.586 -11.401 6.763 1.00 66.94 199 PHE A C 1
ATOM 1682 O O . PHE A 1 199 ? -6.221 -10.266 7.076 1.00 66.94 199 PHE A O 1
ATOM 1689 N N . ARG A 1 200 ? -7.357 -12.158 7.551 1.00 75.81 200 ARG A N 1
ATOM 1690 C CA . ARG A 1 200 ? -7.865 -11.767 8.879 1.00 75.81 200 ARG A CA 1
ATOM 1691 C C . ARG A 1 200 ? -6.798 -11.060 9.726 1.00 75.81 200 ARG A C 1
ATOM 1693 O O . ARG A 1 200 ? -7.104 -10.086 10.400 1.00 75.81 200 ARG A O 1
ATOM 1700 N N . ARG A 1 201 ? -5.542 -11.499 9.611 1.00 80.50 201 ARG A N 1
ATOM 1701 C CA . ARG A 1 201 ? -4.371 -10.924 10.279 1.00 80.50 201 ARG A CA 1
ATOM 1702 C C . ARG A 1 201 ? -4.091 -9.457 9.929 1.00 80.50 201 ARG A C 1
ATOM 1704 O O . ARG A 1 201 ? -3.881 -8.674 10.845 1.00 80.50 201 ARG A O 1
ATOM 1711 N N . SER A 1 202 ? -4.080 -9.072 8.648 1.00 80.00 202 SER A N 1
ATOM 1712 C CA . SER A 1 202 ? -3.803 -7.678 8.250 1.00 80.00 202 SER A CA 1
ATOM 1713 C C . SER A 1 202 ? -4.851 -6.730 8.829 1.00 80.00 202 SER A C 1
ATOM 1715 O O . SER A 1 202 ? -4.513 -5.669 9.337 1.00 80.00 202 SER A O 1
ATOM 1717 N N . LYS A 1 203 ? -6.119 -7.159 8.840 1.00 83.62 203 LYS A N 1
ATOM 1718 C CA . LYS A 1 203 ? -7.216 -6.381 9.424 1.00 83.62 203 LYS A CA 1
ATOM 1719 C C . LYS A 1 203 ? -7.132 -6.291 10.939 1.00 83.62 203 LYS A C 1
ATOM 1721 O O . LYS A 1 203 ? -7.378 -5.226 11.486 1.00 83.62 203 LYS A O 1
ATOM 1726 N N . LEU A 1 204 ? -6.754 -7.375 11.613 1.00 87.69 204 LEU A N 1
ATOM 1727 C CA . LEU A 1 204 ? -6.515 -7.331 13.054 1.00 87.69 204 LEU A CA 1
ATOM 1728 C C . LEU A 1 204 ? -5.377 -6.366 13.414 1.00 87.69 204 LEU A C 1
ATOM 1730 O O . LEU A 1 204 ? -5.549 -5.606 14.354 1.00 87.69 204 LEU A O 1
ATOM 1734 N N . LYS A 1 205 ? -4.287 -6.328 12.635 1.00 87.38 205 LYS A N 1
ATOM 1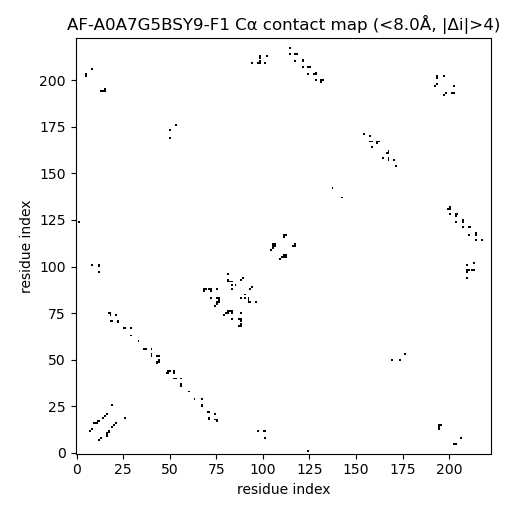735 C CA . LYS A 1 205 ? -3.204 -5.348 12.823 1.00 87.38 205 LYS A CA 1
ATOM 1736 C C . LYS A 1 205 ? -3.658 -3.905 12.612 1.00 87.38 205 LYS A C 1
ATOM 1738 O O . LYS A 1 205 ? -3.325 -3.038 13.400 1.00 87.38 205 LYS A O 1
ATOM 1743 N N . GLU A 1 206 ? -4.442 -3.638 11.567 1.00 87.56 206 GLU A N 1
ATOM 1744 C CA . GLU A 1 206 ? -5.000 -2.294 11.350 1.00 87.56 206 GLU A CA 1
ATOM 1745 C C . GLU A 1 206 ? -5.900 -1.863 12.522 1.00 87.56 206 GLU A C 1
ATOM 1747 O O . GLU A 1 206 ? -5.876 -0.704 12.924 1.00 87.56 206 GLU A O 1
ATOM 1752 N N . ILE A 1 207 ? -6.681 -2.789 13.088 1.00 90.44 207 ILE A N 1
ATOM 1753 C CA . ILE A 1 207 ? -7.513 -2.529 14.272 1.00 90.44 207 ILE A CA 1
ATOM 1754 C C . ILE A 1 207 ? -6.648 -2.310 15.521 1.00 90.44 207 ILE A C 1
ATOM 1756 O O . ILE A 1 207 ? -6.959 -1.418 16.304 1.00 90.44 207 ILE A O 1
ATOM 1760 N N . GLU A 1 208 ? -5.589 -3.101 15.710 1.00 92.50 208 GLU A N 1
ATOM 1761 C CA . GLU A 1 208 ? -4.607 -2.935 16.791 1.00 92.50 208 GLU A CA 1
ATOM 1762 C C . GLU A 1 208 ? -4.021 -1.519 16.770 1.00 92.50 208 GLU A C 1
ATOM 1764 O O . GLU A 1 208 ? -4.103 -0.823 17.776 1.00 92.50 208 GLU A O 1
ATOM 1769 N N . THR A 1 209 ? -3.556 -1.043 15.609 1.00 90.75 209 THR A N 1
ATOM 1770 C CA . THR A 1 209 ? -3.006 0.314 15.459 1.00 90.75 209 THR A CA 1
ATOM 1771 C C . THR A 1 209 ? -4.030 1.406 15.787 1.00 90.75 209 THR A C 1
ATOM 1773 O O . THR A 1 209 ? -3.699 2.366 16.475 1.00 90.75 209 THR A O 1
ATOM 1776 N N . LEU A 1 210 ? -5.290 1.262 15.350 1.00 91.38 210 LEU A N 1
ATOM 1777 C CA . LEU A 1 210 ? -6.348 2.219 15.716 1.00 91.38 210 LEU A CA 1
ATOM 1778 C C . LEU A 1 210 ? -6.623 2.225 17.226 1.00 91.38 210 LEU A C 1
ATOM 1780 O O . LEU A 1 210 ? -6.931 3.263 17.803 1.00 91.38 210 LEU A O 1
ATOM 1784 N N . LEU A 1 211 ? -6.551 1.058 17.866 1.00 91.56 211 LEU A N 1
ATOM 1785 C CA . LEU A 1 211 ? -6.771 0.928 19.300 1.00 91.56 211 LEU A CA 1
ATOM 1786 C C . LEU A 1 211 ? -5.613 1.535 20.104 1.00 91.56 211 LEU A C 1
ATOM 1788 O O . LEU A 1 211 ? -5.862 2.182 21.116 1.00 91.56 211 LEU A O 1
ATOM 1792 N N . GLU A 1 212 ? -4.373 1.365 19.644 1.00 91.25 212 GLU A N 1
ATOM 1793 C CA . GLU A 1 212 ? -3.192 2.019 20.217 1.00 91.25 212 GLU A CA 1
ATOM 1794 C C . GLU A 1 212 ? -3.310 3.542 20.160 1.00 91.25 212 GLU A C 1
ATOM 1796 O O . GLU A 1 212 ? -3.098 4.190 21.182 1.00 91.25 212 GLU A O 1
ATOM 1801 N N . GLY A 1 213 ? -3.741 4.104 19.024 1.00 88.62 213 GLY A N 1
ATOM 1802 C CA . GLY A 1 213 ? -4.003 5.542 18.895 1.00 88.62 213 GLY A CA 1
ATOM 1803 C C . GLY A 1 213 ? -5.006 6.054 19.937 1.00 88.62 213 GLY A C 1
ATOM 1804 O O . GLY A 1 213 ? -4.733 7.022 20.644 1.00 88.62 213 GLY A O 1
ATOM 1805 N N . ILE A 1 214 ? -6.119 5.335 20.131 1.00 88.62 214 ILE A N 1
ATOM 1806 C CA . ILE A 1 214 ? -7.137 5.677 21.144 1.00 88.62 214 ILE A CA 1
ATOM 1807 C C . ILE A 1 214 ? -6.576 5.593 22.574 1.00 88.62 214 ILE A C 1
ATOM 1809 O O . ILE A 1 214 ? -6.923 6.415 23.425 1.00 88.62 214 ILE A O 1
ATOM 1813 N N . ILE A 1 215 ? -5.745 4.587 22.867 1.00 89.00 215 ILE A N 1
ATOM 1814 C CA . ILE A 1 215 ? -5.130 4.407 24.192 1.00 89.00 215 ILE A CA 1
ATOM 1815 C C . ILE A 1 215 ? -4.147 5.543 24.490 1.00 89.00 215 ILE A C 1
ATOM 1817 O O . ILE A 1 215 ? -4.146 6.050 25.611 1.00 89.00 215 ILE A O 1
ATOM 1821 N N . LEU A 1 216 ? -3.332 5.941 23.508 1.00 88.50 216 LEU A N 1
ATOM 1822 C CA . LEU A 1 216 ? -2.379 7.042 23.644 1.00 88.50 216 LEU A CA 1
ATOM 1823 C C . LEU A 1 216 ? -3.099 8.370 23.900 1.00 88.50 216 LEU A C 1
ATOM 1825 O O . LEU A 1 216 ? -2.808 9.025 24.895 1.00 88.50 216 LEU A O 1
ATOM 1829 N N . GLU A 1 217 ? -4.124 8.693 23.106 1.00 86.50 217 GLU A N 1
ATOM 1830 C CA . GLU A 1 217 ? -4.928 9.910 23.291 1.00 86.50 217 GLU A CA 1
ATOM 1831 C C . GLU A 1 217 ? -5.554 9.987 24.697 1.00 86.50 217 GLU A C 1
ATOM 1833 O O . GLU A 1 217 ? -5.630 11.051 25.311 1.00 86.50 217 GLU A O 1
ATOM 1838 N N . HIS A 1 218 ? -5.994 8.849 25.243 1.00 81.94 218 HIS A N 1
ATOM 1839 C CA . HIS A 1 218 ? -6.571 8.801 26.585 1.00 81.94 218 HIS A CA 1
ATOM 1840 C C . HIS A 1 218 ? -5.538 9.006 27.703 1.00 81.94 218 HIS A C 1
ATOM 1842 O O . HIS A 1 218 ? -5.906 9.467 28.782 1.00 81.94 218 HIS A O 1
ATOM 1848 N N . ASN A 1 219 ? -4.269 8.662 27.478 1.00 81.31 219 ASN A N 1
ATOM 1849 C CA . ASN A 1 219 ? -3.204 8.946 28.440 1.00 81.31 219 ASN A CA 1
ATOM 1850 C C . ASN A 1 219 ? -2.845 10.439 28.423 1.00 81.31 219 ASN A C 1
ATOM 1852 O O . ASN A 1 219 ? -2.717 11.024 29.493 1.00 81.31 219 ASN A O 1
ATOM 1856 N N . ASP A 1 220 ? -2.785 11.053 27.238 1.00 78.94 220 ASP A N 1
ATOM 1857 C CA . ASP A 1 220 ? -2.441 12.473 27.070 1.00 78.94 220 ASP A CA 1
ATOM 1858 C C . ASP A 1 220 ? -3.512 13.423 27.642 1.00 78.94 220 ASP A C 1
ATOM 1860 O O . ASP A 1 220 ? -3.204 14.527 28.072 1.00 78.94 220 ASP A O 1
ATOM 1864 N N . CYS A 1 221 ? -4.786 13.012 27.679 1.00 69.75 221 CYS A N 1
ATOM 1865 C CA . CYS A 1 221 ? -5.862 13.793 28.312 1.00 69.75 221 CYS A CA 1
ATOM 1866 C C . CYS A 1 221 ? -5.918 13.675 29.847 1.00 69.75 221 CYS A C 1
ATOM 1868 O O . CYS A 1 221 ? -6.661 14.426 30.477 1.00 69.75 221 CYS A O 1
ATOM 1870 N N . ASN A 1 222 ? -5.201 12.716 30.443 1.00 58.78 222 ASN A N 1
ATOM 1871 C CA . ASN A 1 222 ? -5.188 12.471 31.890 1.00 58.78 222 ASN A CA 1
ATOM 1872 C C . ASN A 1 222 ? -3.867 12.904 32.565 1.00 58.78 222 ASN A C 1
ATOM 1874 O O . ASN A 1 222 ? -3.727 12.710 33.775 1.00 58.78 222 ASN A O 1
ATOM 1878 N N . SER A 1 223 ? -2.916 13.454 31.800 1.00 50.28 223 SER A N 1
ATOM 1879 C CA . SER A 1 223 ? -1.664 14.071 32.270 1.00 50.28 223 SER A CA 1
ATOM 1880 C C . SER A 1 223 ? -1.780 15.587 32.340 1.00 50.28 223 SER A C 1
ATOM 1882 O O . SER A 1 223 ? -1.299 16.162 33.339 1.00 50.28 223 SER A O 1
#

pLDDT: mean 82.97, std 9.38, range [50.06, 93.5]

Mean predicted aligned error: 8.35 Å

Sequence (223 aa):
MISKILYFYRKELGNYKLVFSKIKYWWFSFILFSLVEWVGFMYLLEYTGNIMYLFIVFILYIFQILIINNKAKAIVKKNFNIPQDEFMWGGSSYNKFKEDRFKVYLVNELSINKLDKFKQLHEIINKEIDKTKLNIFFIPGVFITLFLPLWNQYITLIFKSSATLVEASKYFVTALFVIIMVTLVVSVGRMLNNDLISFRRSKLKEIETLLEGIILEHNDCNS

Solvent-accessible surface area (backbone atoms only — not comparable to full-atom values): 12478 Å² total; per-residue (Å²): 107,69,67,57,52,54,48,48,38,58,67,68,67,24,64,42,57,70,42,50,70,80,40,51,66,64,51,50,50,48,56,53,48,55,50,51,54,50,54,51,45,54,52,48,39,70,74,68,65,50,70,68,56,56,58,54,54,51,52,53,52,52,52,51,52,51,51,53,39,52,53,44,33,50,49,43,33,72,76,66,71,43,78,72,87,51,97,54,59,84,32,69,63,51,50,49,54,48,32,53,55,49,51,52,45,38,33,73,78,65,69,47,83,48,70,69,55,53,52,52,49,47,54,54,50,50,56,50,39,59,73,52,55,71,84,66,87,74,48,67,64,60,52,48,67,58,45,50,59,54,49,52,50,50,52,52,50,47,53,71,69,34,96,42,73,68,55,30,49,51,54,51,55,51,52,54,49,52,51,52,49,52,50,50,53,52,50,54,48,46,66,47,32,60,61,75,63,52,53,67,41,63,54,48,50,57,50,47,53,41,50,49,53,54,54,50,55,56,51,66,76,74,109

Secondary structure (DSSP, 8-state):
-HHHHHHHIIIII-HHHHTGGG-HHHHHHHHHHHHHHHHHHHHHHHHH--TTHHHHHHHHHHHHHHHHHHHHHHHHHHHH-----SSSSS-HHHHHHHHHHHHHHHHHTT---SHHHHHHHHHHHHHHHHHT-------HHHHHHHHHHHHHHHHHHHHHH-SSHHHHHHHHHHHHHHHHHHHHHHHHHHHHHHHHS--HHHHHHHHHHHHHHHHHHHHHT--

Foldseek 3Di:
DLVVLLVCCLCPVFLCNQFVVVCVPLVVVLVVVLVVLVVVLVVCCVPPVDPVSLVVSVVVNVVSVQVSQVSRLVSCCVPVVFDQPDSGSCDPSSLVVSLVVSVCCCCPVVVPDDLVSLVVVLVVLVVVLVVLPDPPPCDVVVVCVVVVVVVVVVLVVLVVPDPDPVSSVSVVVVVVSVVVVVVVVVVVVCVVCCNVVNSSNSSSVSVSVSSVVVSVVVVVVVD